Protein AF-B7PM70-F1 (afdb_monomer)

pLDDT: mean 84.79, std 16.94, range [30.67, 97.94]

Radius of gyration: 29.13 Å; Cα contacts (8 Å, |Δi|>4): 361; chains: 1; bounding box: 86×58×83 Å

Nearest PDB structures (foldseek):
  8h37-assembly1_P  TM=7.485E-01  e=1.540E-14  Homo sapiens
  8h37-assembly1_A  TM=7.566E-01  e=3.511E-14  Homo sapiens
  8h3f-assembly1_M  TM=7.720E-01  e=1.168E-12  Homo sapiens
  8k8t-assembly1_L  TM=8.971E-01  e=5.556E-08  Homo sapiens
  4eoz-assembly2_A  TM=9.087E-01  e=5.946E-07  Homo sapiens

Organism: Ixodes scapularis (NCBI:txid6945)

InterPro domains:
  IPR000210 BTB/POZ domain [PF00651] (44-149)
  IPR000210 BTB/POZ domain [PS50097] (51-118)
  IPR000210 BTB/POZ domain [SM00225] (51-151)
  IPR011333 SKP1/BTB/POZ domain superfamily [G3DSA:3.30.710.10] (33-180)
  IPR011333 SKP1/BTB/POZ domain superfamily [SSF54695] (32-148)
  IPR011705 BTB/Kelch-associated [PF07707] (157-253)
  IPR011705 BTB/Kelch-associated [SM00875] (156-254)
  IPR034091 BTBD9, BACK-like domain [cd14822] (151-249)
  IPR052407 BTB/POZ domain-containing protein 9 [PTHR46306] (28-285)

Foldseek 3Di:
DDDDDDDDDDDDDDDPDDDPPDPPDPPPPDDDCVQVVLVVLLVCFQPQVQFQAWEQEPNDTGGDHLVLLVVQFVQSVCQCPVPDPSVPDRYHYDPPQHPLLVSQVSSCSRRVDHDPPPDDPVSLLSVLVVCLVRVVVVSVVVSLVVCLVVDDLACLQVQLQSCVVSVVPVSVVSSLVVCLVCVLSNLPYPSLLPHDLVVLQVSLLALSNADQLLSNVVSLLVSCVSCVVDQSLSSVVSRQLLSDDLCCLVPPVVVSVSDDPVVSVVSVCCVPPPDPVPRPHRDDDPDDPPDPPDPAFDWDWDWDDNHVPDTDTPGGRNVPRHD

Structure (mmCIF, N/CA/C/O backbone):
data_AF-B7PM70-F1
#
_entry.id   AF-B7PM70-F1
#
loop_
_atom_site.group_PDB
_atom_site.id
_atom_site.type_symbol
_atom_site.label_atom_id
_atom_site.label_alt_id
_atom_site.label_comp_id
_atom_site.label_asym_id
_atom_site.label_entity_id
_atom_site.label_seq_id
_atom_site.pdbx_PDB_ins_code
_atom_site.Cartn_x
_atom_site.Cartn_y
_atom_site.Cartn_z
_atom_site.occupancy
_atom_site.B_iso_or_equiv
_atom_site.auth_seq_id
_atom_site.auth_comp_id
_atom_site.auth_asym_id
_atom_site.auth_atom_id
_atom_site.pdbx_PDB_model_num
ATOM 1 N N . MET A 1 1 ? 55.812 44.537 37.638 1.00 36.06 1 MET A N 1
ATOM 2 C CA . MET A 1 1 ? 54.701 45.446 37.290 1.00 36.06 1 MET A CA 1
ATOM 3 C C . MET A 1 1 ? 54.185 44.916 35.965 1.00 36.06 1 MET A C 1
ATOM 5 O O . MET A 1 1 ? 54.897 45.061 34.987 1.00 36.06 1 MET A O 1
ATOM 9 N N . GLY A 1 2 ? 53.285 43.928 35.990 1.00 36.09 2 GLY A N 1
ATOM 10 C CA . GLY A 1 2 ? 51.826 44.136 36.073 1.00 36.09 2 GLY A CA 1
ATOM 11 C C . GLY A 1 2 ? 51.385 44.527 34.663 1.00 36.09 2 GLY A C 1
ATOM 12 O O . GLY A 1 2 ? 51.824 45.566 34.191 1.00 36.09 2 GLY A O 1
ATOM 13 N N . ASP A 1 3 ? 50.776 43.665 33.852 1.00 30.67 3 ASP A N 1
ATOM 14 C CA . ASP A 1 3 ? 49.348 43.282 33.818 1.00 30.67 3 ASP A CA 1
ATOM 15 C C . ASP A 1 3 ? 49.058 43.099 32.296 1.00 30.67 3 ASP A C 1
ATOM 17 O O . ASP A 1 3 ? 49.726 43.745 31.494 1.00 30.67 3 ASP A O 1
ATOM 21 N N . SER A 1 4 ? 48.195 42.260 31.725 1.00 36.34 4 SER A N 1
ATOM 22 C CA . SER A 1 4 ? 47.087 41.428 32.177 1.00 36.34 4 SER A CA 1
ATOM 23 C C . SER A 1 4 ? 46.836 40.339 31.116 1.00 36.34 4 SER A C 1
ATOM 25 O O . SER A 1 4 ? 47.071 40.547 29.925 1.00 36.34 4 SER A O 1
ATOM 27 N N . GLN A 1 5 ? 46.336 39.187 31.561 1.00 36.81 5 GLN A N 1
ATOM 28 C CA . GLN A 1 5 ? 45.773 38.120 30.730 1.00 36.81 5 GLN A CA 1
ATOM 29 C C . GLN A 1 5 ? 44.338 38.448 30.277 1.00 36.81 5 GLN A C 1
ATOM 31 O O . GLN A 1 5 ? 43.633 39.230 30.912 1.00 36.81 5 GLN A O 1
ATOM 36 N N . CYS A 1 6 ? 43.955 37.829 29.158 1.00 35.62 6 CYS A N 1
ATOM 37 C CA . CYS A 1 6 ? 42.690 37.912 28.422 1.00 35.62 6 CYS A CA 1
ATOM 38 C C . CYS A 1 6 ? 41.409 37.743 29.263 1.00 35.62 6 CYS A C 1
ATOM 40 O O . CYS A 1 6 ? 41.421 37.032 30.269 1.00 35.62 6 CYS A O 1
ATOM 42 N N . PRO A 1 7 ? 40.260 38.178 28.712 1.00 37.03 7 PRO A N 1
ATOM 43 C CA . PRO A 1 7 ? 39.026 37.411 28.815 1.00 37.03 7 PRO A CA 1
ATOM 44 C C . PRO A 1 7 ? 38.509 37.012 27.421 1.00 37.03 7 PRO A C 1
ATOM 46 O O . PRO A 1 7 ? 38.193 37.866 26.594 1.00 37.03 7 PRO A O 1
ATOM 49 N N . GLU A 1 8 ? 38.410 35.705 27.171 1.00 34.56 8 GLU A N 1
ATOM 50 C CA . GLU A 1 8 ? 37.575 35.159 26.098 1.00 34.56 8 GLU A CA 1
ATOM 51 C C . GLU A 1 8 ? 36.107 35.245 26.532 1.00 34.56 8 GLU A C 1
ATOM 53 O O . GLU A 1 8 ? 35.689 34.660 27.531 1.00 34.56 8 GLU A O 1
ATOM 58 N N . SER A 1 9 ? 35.330 36.019 25.780 1.00 38.41 9 SER A N 1
ATOM 59 C CA . SER A 1 9 ? 33.875 36.075 25.849 1.00 38.41 9 SER A CA 1
ATOM 60 C C . SER A 1 9 ? 33.285 34.840 25.167 1.00 38.41 9 SER A C 1
ATOM 62 O O . SER A 1 9 ? 33.396 34.696 23.949 1.00 38.41 9 SER A O 1
ATOM 64 N N . GLY A 1 10 ? 32.668 33.959 25.951 1.00 34.28 10 GLY A N 1
ATOM 65 C CA . GLY A 1 10 ? 31.818 32.887 25.443 1.00 34.28 10 GLY A CA 1
ATOM 66 C C . GLY A 1 10 ? 30.413 33.388 25.113 1.00 34.28 10 GLY A C 1
ATOM 67 O O . GLY A 1 10 ? 29.893 34.245 25.821 1.00 34.28 10 GLY A O 1
ATOM 68 N N . ASP A 1 11 ? 29.844 32.846 24.035 1.00 34.22 11 ASP A N 1
ATOM 69 C CA . ASP A 1 11 ? 28.408 32.634 23.779 1.00 34.22 11 ASP A CA 1
ATOM 70 C C . ASP A 1 11 ? 28.238 32.040 22.356 1.00 34.22 11 ASP A C 1
ATOM 72 O O . ASP A 1 11 ? 29.139 32.174 21.527 1.00 34.22 11 ASP A O 1
ATOM 76 N N . PRO A 1 12 ? 27.084 31.472 21.962 1.00 43.56 12 PRO A N 1
ATOM 77 C CA . PRO A 1 12 ? 26.313 30.415 22.617 1.00 43.56 12 PRO A CA 1
ATOM 78 C C . PRO A 1 12 ? 25.893 29.336 21.585 1.00 43.56 12 PRO A C 1
ATOM 80 O O . PRO A 1 12 ? 25.436 29.645 20.488 1.00 43.56 12 PRO A O 1
ATOM 83 N N . THR A 1 13 ? 25.954 28.045 21.910 1.00 36.72 13 THR A N 1
ATOM 84 C CA . THR A 1 13 ? 25.257 27.009 21.112 1.00 36.72 13 THR A CA 1
ATOM 85 C C . THR A 1 13 ? 24.507 26.061 22.036 1.00 36.72 13 THR A C 1
ATOM 87 O O . THR A 1 13 ? 24.934 24.954 22.342 1.00 36.72 13 THR A O 1
ATOM 90 N N . GLY A 1 14 ? 23.353 26.534 22.512 1.00 33.75 14 GLY A N 1
ATOM 91 C CA . GLY A 1 14 ? 22.348 25.693 23.151 1.00 33.75 14 GLY A CA 1
ATOM 92 C C . GLY A 1 14 ? 21.606 24.882 22.094 1.00 33.75 14 GLY A C 1
ATOM 93 O O . GLY A 1 14 ? 20.642 25.360 21.503 1.00 33.75 14 GLY A O 1
ATOM 94 N N . ALA A 1 15 ? 22.063 23.658 21.844 1.00 37.09 15 ALA A N 1
ATOM 95 C CA . ALA A 1 15 ? 21.291 22.667 21.112 1.00 37.09 15 ALA A CA 1
ATOM 96 C C . ALA A 1 15 ? 20.156 22.151 22.017 1.00 37.09 15 ALA A C 1
ATOM 98 O O . ALA A 1 15 ? 20.413 21.555 23.063 1.00 37.09 15 ALA A O 1
ATOM 99 N N . LEU A 1 16 ? 18.899 22.378 21.619 1.00 36.31 16 LEU A N 1
ATOM 100 C CA . LEU A 1 16 ? 17.740 21.687 22.188 1.00 36.31 16 LEU A CA 1
ATOM 101 C C . LEU A 1 16 ? 17.782 20.214 21.758 1.00 36.31 16 LEU A C 1
ATOM 103 O O . LEU A 1 16 ? 17.214 19.825 20.741 1.00 36.31 16 LEU A O 1
ATOM 107 N N . THR A 1 17 ? 18.445 19.378 22.545 1.00 36.84 17 THR A N 1
ATOM 108 C CA . THR A 1 17 ? 18.166 17.941 22.585 1.00 36.84 17 THR A CA 1
ATOM 109 C C . THR A 1 17 ? 16.987 17.722 23.523 1.00 36.84 17 THR A C 1
ATOM 111 O O . 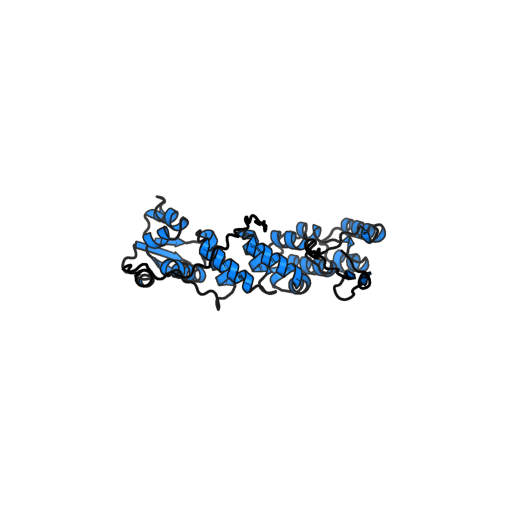THR A 1 17 ? 17.133 17.829 24.739 1.00 36.84 17 THR A O 1
ATOM 114 N N . THR A 1 18 ? 15.808 17.436 22.972 1.00 36.06 18 THR A N 1
ATOM 115 C CA . THR A 1 18 ? 14.702 16.868 23.750 1.00 36.06 18 THR A CA 1
ATOM 116 C C . THR A 1 18 ? 15.142 15.498 24.274 1.00 36.06 18 THR A C 1
ATOM 118 O O . THR A 1 18 ? 15.480 14.638 23.454 1.00 36.06 18 THR A O 1
ATOM 121 N N . PRO A 1 19 ? 15.188 15.275 25.598 1.00 37.44 19 PRO A N 1
ATOM 122 C CA . PRO A 1 19 ? 15.540 13.972 26.140 1.00 37.44 19 PRO A CA 1
ATOM 123 C C . PRO A 1 19 ? 14.428 12.952 25.834 1.00 37.44 19 PRO A C 1
ATOM 125 O O . PRO A 1 19 ? 13.284 13.345 25.578 1.00 37.44 19 PRO A O 1
ATOM 128 N N . PRO A 1 20 ? 14.734 11.643 25.858 1.00 40.03 20 PRO A N 1
ATOM 129 C CA . PRO A 1 20 ? 13.711 10.609 25.807 1.00 40.03 20 PRO A CA 1
ATOM 130 C C . PRO A 1 20 ? 12.751 10.801 26.985 1.00 40.03 20 PRO A C 1
ATOM 132 O O . PRO A 1 20 ? 13.178 11.194 28.070 1.00 40.03 20 PRO A O 1
ATOM 135 N N . LEU A 1 21 ? 11.466 10.511 26.777 1.00 44.62 21 LEU A N 1
ATOM 136 C CA . LEU A 1 21 ? 10.468 10.384 27.841 1.00 44.62 21 LEU A CA 1
ATOM 137 C C . LEU A 1 21 ? 10.840 9.195 28.746 1.00 44.62 21 LEU A C 1
ATOM 139 O O . LEU A 1 21 ? 10.243 8.124 28.674 1.00 44.62 21 LEU A O 1
ATOM 143 N N . GLU A 1 22 ? 11.862 9.364 29.581 1.00 41.84 22 GLU A N 1
ATOM 14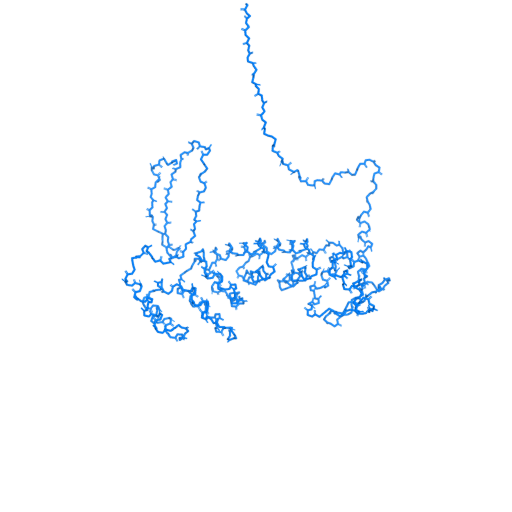4 C CA . GLU A 1 22 ? 12.063 8.534 30.756 1.00 41.84 22 GLU A CA 1
ATOM 145 C C . GLU A 1 22 ? 10.903 8.829 31.702 1.00 41.84 22 GLU A C 1
ATOM 147 O O . GLU A 1 22 ? 10.643 9.981 32.055 1.00 41.84 22 GLU A O 1
ATOM 152 N N . ALA A 1 23 ? 10.159 7.784 32.059 1.00 49.81 23 ALA A N 1
ATOM 153 C CA . ALA A 1 23 ? 9.070 7.863 33.014 1.00 49.81 23 ALA A CA 1
ATOM 154 C C . ALA A 1 23 ? 9.627 8.369 34.353 1.00 49.81 23 ALA A C 1
ATOM 156 O O . ALA A 1 23 ? 10.167 7.598 35.146 1.00 49.81 23 ALA A O 1
ATOM 157 N N . SER A 1 24 ? 9.521 9.679 34.586 1.00 55.25 24 SER A N 1
ATOM 158 C CA . SER A 1 24 ? 9.859 10.300 35.858 1.00 55.25 24 SER A CA 1
ATOM 159 C C . SER A 1 24 ? 9.047 9.606 36.943 1.00 55.25 24 SER A C 1
ATOM 161 O O . SER A 1 24 ? 7.815 9.566 36.855 1.00 55.25 24 SER A O 1
ATOM 163 N N . SER A 1 25 ? 9.721 9.054 37.952 1.00 60.00 25 SER A N 1
ATOM 164 C CA . SER A 1 25 ? 9.056 8.560 39.156 1.00 60.00 25 SER A CA 1
ATOM 165 C C . SER A 1 25 ? 8.082 9.631 39.657 1.00 60.00 25 SER A C 1
ATOM 167 O O . SER A 1 25 ? 8.478 10.803 39.701 1.00 60.00 25 SER A O 1
ATOM 169 N N . PRO A 1 26 ? 6.827 9.273 39.986 1.00 62.84 26 PRO A N 1
ATOM 170 C CA . PRO A 1 26 ? 5.841 10.257 40.401 1.00 62.84 26 PRO A CA 1
ATOM 171 C C . PRO A 1 26 ? 6.391 11.092 41.570 1.00 62.84 26 PRO A C 1
ATOM 173 O O . PRO A 1 26 ? 7.048 10.518 42.445 1.00 62.84 26 PRO A O 1
ATOM 176 N N . PRO A 1 27 ? 6.161 12.419 41.603 1.00 73.62 27 PRO A N 1
ATOM 177 C CA . PRO A 1 27 ? 6.502 13.249 42.753 1.00 73.62 27 PRO A CA 1
ATOM 178 C C . PRO A 1 27 ? 5.984 12.610 44.047 1.00 73.62 27 PRO A C 1
ATOM 180 O O . PRO A 1 27 ? 4.910 12.003 44.062 1.00 73.62 27 PRO A O 1
ATOM 183 N N . GLU A 1 28 ? 6.766 12.718 45.125 1.00 64.88 28 GLU A N 1
ATOM 184 C CA . GLU A 1 28 ? 6.463 12.078 46.408 1.00 64.88 28 GLU A CA 1
ATOM 185 C C . GLU A 1 28 ? 5.005 12.337 46.831 1.00 64.88 28 GLU A C 1
ATOM 187 O O . GLU A 1 28 ? 4.561 13.480 46.940 1.00 64.88 28 GLU A O 1
ATOM 192 N N . GLY A 1 29 ? 4.243 11.254 47.030 1.00 78.69 29 GLY A N 1
ATOM 193 C CA . GLY A 1 29 ? 2.822 11.297 47.396 1.00 78.69 29 GLY A CA 1
ATOM 194 C C . GLY A 1 29 ? 1.815 11.130 46.247 1.00 78.69 29 GLY A C 1
ATOM 195 O O . GLY A 1 29 ? 0.616 11.093 46.519 1.00 78.69 29 GLY A O 1
ATOM 196 N N . GLN A 1 30 ? 2.241 10.988 44.986 1.00 79.62 30 GLN A N 1
ATOM 197 C CA . GLN A 1 30 ? 1.319 10.727 43.871 1.00 79.62 30 GLN A CA 1
ATOM 198 C C . GLN A 1 30 ? 1.038 9.222 43.695 1.00 79.62 30 GLN A C 1
ATOM 200 O O . GLN A 1 30 ? 1.940 8.430 43.425 1.00 79.62 30 GLN A O 1
ATOM 205 N N . LEU A 1 31 ? -0.233 8.823 43.814 1.00 86.06 31 LEU A N 1
ATOM 206 C CA . LEU A 1 31 ? -0.695 7.464 43.510 1.00 86.06 31 LEU A CA 1
ATOM 207 C C . LEU A 1 31 ? -1.000 7.337 42.010 1.00 86.06 31 LEU A C 1
ATOM 209 O O . LEU A 1 31 ? -1.786 8.116 41.472 1.00 86.06 31 LEU A O 1
ATOM 213 N N . ASN A 1 32 ? -0.415 6.343 41.336 1.00 87.06 32 ASN A N 1
ATOM 214 C CA . ASN A 1 32 ? -0.658 6.060 39.920 1.00 87.06 32 ASN A CA 1
ATOM 215 C C . ASN A 1 32 ? -1.383 4.715 39.758 1.00 87.06 32 ASN A C 1
ATOM 217 O O . ASN A 1 32 ? -0.774 3.652 39.855 1.00 87.06 32 ASN A O 1
ATOM 221 N N . HIS A 1 33 ? -2.689 4.775 39.493 1.00 91.75 33 HIS A N 1
ATOM 222 C CA . HIS A 1 33 ? -3.542 3.605 39.254 1.00 91.75 33 HIS A CA 1
ATOM 223 C C . HIS A 1 33 ? -4.015 3.499 37.795 1.00 91.75 33 HIS A C 1
ATOM 225 O O . HIS A 1 33 ? -4.987 2.802 37.513 1.00 91.75 33 HIS A O 1
ATOM 231 N N . VAL A 1 34 ? -3.337 4.172 36.855 1.00 91.50 34 VAL A N 1
ATOM 232 C CA . VAL A 1 34 ? -3.731 4.182 35.434 1.00 91.50 34 VAL A CA 1
ATOM 233 C C . VAL A 1 34 ? -3.731 2.769 34.845 1.00 91.50 34 VAL A C 1
ATOM 235 O O . VAL A 1 34 ? -4.674 2.409 34.148 1.00 91.50 34 VAL A O 1
ATOM 238 N N . GLY A 1 35 ? -2.732 1.944 35.180 1.00 89.44 35 GLY A N 1
ATOM 239 C CA . GLY A 1 35 ? -2.675 0.548 34.729 1.00 89.44 35 GLY A CA 1
ATOM 240 C C . GLY A 1 35 ? -3.866 -0.282 35.217 1.00 89.44 35 GLY A C 1
ATOM 241 O O . GLY A 1 35 ? -4.501 -0.969 34.427 1.00 89.44 35 GLY A O 1
ATOM 242 N N . TRP A 1 36 ? -4.236 -0.138 36.493 1.00 91.75 36 TRP A N 1
ATOM 243 C CA . TRP A 1 36 ? -5.394 -0.829 37.069 1.00 91.75 36 TRP A CA 1
ATOM 244 C C . TRP A 1 36 ? -6.705 -0.390 36.407 1.00 91.75 36 TRP A C 1
ATOM 246 O O . TRP A 1 36 ? -7.529 -1.232 36.061 1.00 91.75 36 TRP A O 1
ATOM 256 N N . LEU A 1 37 ? -6.888 0.914 36.169 1.00 92.69 37 LEU A N 1
ATOM 257 C CA . LEU A 1 37 ? -8.056 1.430 35.449 1.00 92.69 37 LEU A CA 1
ATOM 258 C C . LEU A 1 37 ? -8.130 0.870 34.020 1.00 92.69 37 LEU A C 1
ATOM 260 O O . LEU A 1 37 ? -9.201 0.447 33.589 1.00 92.69 37 LEU A O 1
ATOM 264 N N . ALA A 1 38 ? -7.002 0.839 33.306 1.00 92.00 38 ALA A N 1
ATOM 265 C CA . ALA A 1 38 ? -6.925 0.285 31.958 1.00 92.00 38 ALA A CA 1
ATOM 266 C C . ALA A 1 38 ? -7.267 -1.214 31.933 1.00 92.00 38 ALA A C 1
ATOM 268 O O . ALA A 1 38 ? -7.999 -1.652 31.053 1.00 92.00 38 ALA A O 1
ATOM 269 N N . GLU A 1 39 ? -6.817 -1.992 32.922 1.00 92.94 39 GLU A N 1
ATOM 270 C CA . GLU A 1 39 ? -7.197 -3.405 33.065 1.00 92.94 39 GLU A CA 1
ATOM 271 C C . GLU A 1 39 ? -8.697 -3.579 33.335 1.00 92.94 39 GLU A C 1
ATOM 273 O O . GLU A 1 39 ? -9.329 -4.449 32.736 1.00 92.94 39 GLU A O 1
ATOM 278 N N . HIS A 1 40 ? -9.291 -2.733 34.185 1.00 92.88 40 HIS A N 1
ATOM 279 C CA . HIS A 1 40 ? -10.728 -2.791 34.476 1.00 92.88 40 HIS A CA 1
ATOM 280 C C . HIS A 1 40 ? -11.560 -2.469 33.240 1.00 92.88 40 HIS A C 1
ATOM 282 O O . HIS A 1 40 ? -12.471 -3.226 32.914 1.00 92.88 40 HIS A O 1
ATOM 288 N N . ILE A 1 41 ? -11.222 -1.397 32.520 1.00 93.62 41 ILE A N 1
ATOM 289 C CA . ILE A 1 41 ? -11.889 -1.050 31.260 1.00 93.62 41 ILE A CA 1
ATOM 290 C C . ILE A 1 41 ? -11.674 -2.166 30.234 1.00 93.62 41 ILE A C 1
ATOM 292 O O . ILE A 1 41 ? -12.635 -2.615 29.616 1.00 93.62 41 ILE A O 1
ATOM 296 N N . GLY A 1 42 ? -10.448 -2.678 30.111 1.00 94.31 42 GLY A N 1
ATOM 297 C CA . GLY A 1 42 ? -10.109 -3.789 29.227 1.00 94.31 42 GLY A CA 1
ATOM 298 C C . GLY A 1 42 ? -10.934 -5.050 29.498 1.00 94.31 42 GLY A C 1
ATOM 299 O O . GLY A 1 42 ? -11.340 -5.724 28.553 1.00 94.31 42 GLY A O 1
ATOM 300 N N . SER A 1 43 ? -11.246 -5.343 30.765 1.00 94.56 43 SER A N 1
ATOM 301 C CA . SER A 1 43 ? -12.064 -6.501 31.156 1.00 94.56 43 SER A CA 1
ATOM 302 C C . SER A 1 43 ? -13.520 -6.434 30.669 1.00 94.56 43 SER A C 1
ATOM 304 O O . SER A 1 43 ? -14.160 -7.476 30.541 1.00 94.56 43 SER A O 1
ATOM 306 N N . LEU A 1 44 ? -14.021 -5.236 30.333 1.00 95.06 44 LEU A N 1
ATOM 307 C CA . LEU A 1 44 ? -15.369 -5.022 29.791 1.00 95.06 44 LEU A CA 1
ATOM 308 C C . LEU A 1 44 ? -15.487 -5.391 28.304 1.00 95.06 44 LEU A C 1
ATOM 310 O O . LEU A 1 44 ? -16.590 -5.405 27.755 1.00 95.06 44 LEU A O 1
ATOM 314 N N . LEU A 1 45 ? -14.367 -5.664 27.625 1.00 94.69 45 LEU A N 1
ATOM 315 C CA . LEU A 1 45 ? -14.355 -6.038 26.214 1.00 94.69 45 LEU A CA 1
ATOM 316 C C . LEU A 1 45 ? -15.244 -7.265 25.972 1.00 94.69 45 LEU A C 1
ATOM 318 O O . LEU A 1 45 ? -15.017 -8.330 26.545 1.00 94.69 45 LEU A O 1
ATOM 322 N N . LEU A 1 46 ? -16.227 -7.112 25.079 1.00 91.25 46 LEU A N 1
ATOM 323 C CA . LEU A 1 46 ? -17.204 -8.143 24.708 1.00 91.25 46 LEU A CA 1
ATOM 324 C C . LEU A 1 46 ? -18.051 -8.682 25.878 1.00 91.25 46 LEU A C 1
ATOM 326 O O . LEU A 1 46 ? -18.742 -9.688 25.711 1.00 91.25 46 LEU A O 1
ATOM 330 N N . GLN A 1 47 ? -18.045 -8.014 27.035 1.00 92.44 47 GLN A N 1
ATOM 331 C CA . GLN A 1 47 ? -18.962 -8.333 28.122 1.00 92.44 47 GLN A CA 1
ATOM 332 C C . GLN A 1 47 ? -20.330 -7.699 27.835 1.00 92.44 47 GLN A C 1
ATOM 334 O O . GLN A 1 47 ? -20.398 -6.505 27.537 1.00 92.44 47 GLN A O 1
ATOM 339 N N . PRO A 1 48 ? -21.431 -8.468 27.909 1.00 90.56 48 PRO A N 1
ATOM 340 C CA . PRO A 1 48 ? -22.774 -7.919 27.730 1.00 90.56 48 PRO A CA 1
ATOM 341 C C . PRO A 1 48 ? -23.199 -7.045 28.920 1.00 90.56 48 PRO A C 1
ATOM 343 O O . PRO A 1 48 ? -24.062 -6.177 28.788 1.00 90.56 48 PRO A O 1
ATOM 346 N N . GLU A 1 49 ? -22.591 -7.260 30.084 1.00 88.75 49 GLU A N 1
ATOM 347 C CA . GLU A 1 49 ? -22.808 -6.464 31.287 1.00 88.75 49 GLU A CA 1
ATOM 348 C C . GLU A 1 49 ? -22.393 -5.009 31.042 1.00 88.75 49 GLU A C 1
ATOM 350 O O . GLU A 1 49 ? -21.273 -4.739 30.626 1.00 88.75 49 GLU A O 1
ATOM 355 N N . TYR A 1 50 ? -23.316 -4.076 31.292 1.00 89.81 50 TYR A N 1
ATOM 356 C CA . TYR A 1 50 ? -23.155 -2.630 31.062 1.00 89.81 50 TYR A CA 1
ATOM 357 C C . TYR A 1 50 ? -22.978 -2.193 29.598 1.00 89.81 50 TYR A C 1
ATOM 359 O O . TYR A 1 50 ? -22.848 -0.993 29.347 1.00 89.81 50 TYR A O 1
ATOM 367 N N . SER A 1 51 ? -23.041 -3.125 28.641 1.00 93.75 51 SER A N 1
ATOM 368 C CA . SER A 1 51 ? -23.069 -2.784 27.219 1.00 93.75 51 SER A CA 1
ATOM 369 C C . SER A 1 51 ? -24.363 -2.045 26.862 1.00 93.75 51 SER A C 1
ATOM 371 O O . SER A 1 51 ? -25.460 -2.439 27.258 1.00 93.75 51 SER A O 1
ATOM 373 N N . ASP A 1 52 ? -24.227 -0.950 26.123 1.00 94.25 52 ASP A N 1
ATOM 374 C CA . ASP A 1 52 ? -25.313 -0.057 25.698 1.00 94.25 52 ASP A CA 1
ATOM 375 C C . ASP A 1 52 ? -25.381 0.080 24.164 1.00 94.25 52 ASP A C 1
ATOM 377 O O . ASP A 1 52 ? -26.127 0.901 23.624 1.00 94.25 52 ASP A O 1
ATOM 381 N N . VAL A 1 53 ? -24.593 -0.725 23.443 1.00 95.31 53 VAL A N 1
ATOM 382 C CA . VAL A 1 53 ? -24.652 -0.880 21.987 1.00 95.31 53 VAL A CA 1
ATOM 383 C C . VAL A 1 53 ? -24.109 -2.246 21.563 1.00 95.31 53 VAL A C 1
ATOM 385 O O . VAL A 1 53 ? -23.171 -2.776 22.153 1.00 95.31 53 VAL A O 1
ATOM 388 N N . THR A 1 54 ? -24.669 -2.814 20.499 1.00 96.25 54 THR A N 1
ATOM 389 C CA . THR A 1 54 ? -24.150 -4.007 19.822 1.00 96.25 54 THR A CA 1
ATOM 390 C C . THR A 1 54 ? -23.690 -3.641 18.417 1.00 96.25 54 THR A C 1
ATOM 392 O O . THR A 1 54 ? -24.476 -3.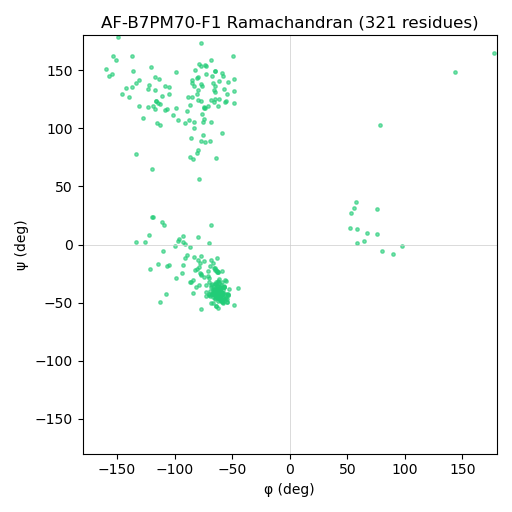174 17.596 1.00 96.25 54 THR A O 1
ATOM 395 N N . LEU A 1 55 ? -22.417 -3.882 18.115 1.00 96.25 55 LEU A N 1
ATOM 396 C CA . LEU A 1 55 ? -21.865 -3.710 16.776 1.00 96.25 55 LEU A CA 1
ATOM 397 C C . LEU A 1 55 ? -22.049 -5.001 15.979 1.00 96.25 55 LEU A C 1
ATOM 399 O O . LEU A 1 55 ? -21.642 -6.074 16.423 1.00 96.25 55 LEU A O 1
ATOM 403 N N . VAL A 1 56 ? -22.653 -4.908 14.798 1.00 96.00 56 VAL A N 1
ATOM 404 C CA . VAL A 1 56 ? -22.824 -6.046 13.891 1.00 96.00 56 VAL A CA 1
ATOM 405 C C . VAL A 1 56 ? -21.783 -5.959 12.782 1.00 96.00 56 VAL A C 1
ATOM 407 O O . VAL A 1 56 ? -21.856 -5.069 11.935 1.00 96.00 56 VAL A O 1
ATOM 410 N N . VAL A 1 57 ? -20.825 -6.889 12.784 1.00 95.62 57 VAL A N 1
ATOM 411 C CA . VAL A 1 57 ? -19.678 -6.909 11.859 1.00 95.62 57 VAL A CA 1
ATOM 412 C C . VAL A 1 57 ? -19.536 -8.293 11.243 1.00 95.62 57 VAL A C 1
ATOM 414 O O . VAL A 1 57 ? -19.384 -9.287 11.953 1.00 95.62 57 VAL A O 1
ATOM 417 N N . GLY A 1 58 ? -19.634 -8.391 9.914 1.00 89.06 58 GLY A N 1
ATOM 418 C CA . GLY A 1 58 ? -19.584 -9.684 9.216 1.00 89.06 58 GLY A CA 1
ATOM 419 C C . GLY A 1 58 ? -20.630 -10.696 9.715 1.00 89.06 58 GLY A C 1
ATOM 420 O O . GLY A 1 58 ? -20.361 -11.893 9.754 1.00 89.06 58 GLY A O 1
ATOM 421 N N . GLY A 1 59 ? -21.792 -10.216 10.174 1.00 88.38 59 GLY A N 1
ATOM 422 C CA . GLY A 1 59 ? -22.860 -11.034 10.762 1.00 88.38 59 GLY A CA 1
ATOM 423 C C . GLY A 1 59 ? -22.649 -11.440 12.228 1.00 88.38 59 GLY A C 1
ATOM 424 O O . GLY A 1 59 ? -23.558 -12.009 12.829 1.00 88.38 59 GLY A O 1
ATOM 425 N N . ALA A 1 60 ? -21.495 -11.135 12.828 1.00 94.12 60 ALA A N 1
ATOM 426 C CA . ALA A 1 60 ? -21.254 -11.341 14.252 1.00 94.12 60 ALA A CA 1
ATOM 427 C C . ALA A 1 60 ? -21.763 -10.150 15.071 1.00 94.12 60 ALA A C 1
ATOM 429 O O . ALA A 1 60 ? -21.617 -9.004 14.656 1.00 94.12 60 ALA A O 1
ATOM 430 N N . ARG A 1 61 ? -22.342 -10.433 16.241 1.00 95.50 61 ARG A N 1
ATOM 431 C CA . ARG A 1 61 ? -22.838 -9.433 17.196 1.00 95.50 61 ARG A CA 1
ATOM 432 C C . ARG A 1 61 ? -21.798 -9.237 18.294 1.00 95.50 61 ARG A C 1
ATOM 434 O O . ARG A 1 61 ? -21.499 -10.184 19.017 1.00 95.50 61 ARG A O 1
ATOM 441 N N . LEU A 1 62 ? -21.262 -8.028 18.407 1.00 96.69 62 LEU A N 1
ATOM 442 C CA . LEU A 1 62 ? -20.212 -7.664 19.353 1.00 96.69 62 LEU A CA 1
ATOM 443 C C . LEU A 1 62 ? -20.774 -6.634 20.349 1.00 96.69 62 LEU A C 1
ATOM 445 O O . LEU A 1 62 ? -20.967 -5.479 19.960 1.00 96.69 62 LEU A O 1
ATOM 449 N N . PRO A 1 63 ? -21.081 -7.017 21.603 1.00 96.88 63 PRO A N 1
ATOM 450 C CA . PRO A 1 63 ? -21.502 -6.051 22.614 1.00 96.88 63 PRO A CA 1
ATOM 451 C C . PRO A 1 63 ? -20.348 -5.092 22.928 1.00 96.88 63 PRO A C 1
ATOM 453 O O . PRO A 1 63 ? -19.190 -5.502 23.048 1.00 96.88 63 PRO A O 1
ATOM 456 N N . ALA A 1 64 ? -20.663 -3.805 23.028 1.00 96.81 64 ALA A N 1
ATOM 457 C CA . ALA A 1 64 ? -19.699 -2.738 23.239 1.00 96.81 64 ALA A CA 1
ATOM 458 C C . ALA A 1 64 ? -20.321 -1.586 24.042 1.00 96.81 64 ALA A C 1
ATOM 460 O O . ALA A 1 64 ? -21.486 -1.622 24.434 1.00 96.81 64 ALA A O 1
ATOM 461 N N . HIS A 1 65 ? -19.505 -0.571 24.317 1.00 96.06 65 HIS A N 1
ATOM 462 C CA . HIS A 1 65 ? -19.874 0.544 25.178 1.00 96.06 65 HIS A CA 1
ATOM 463 C C . HIS A 1 65 ? -19.719 1.860 24.412 1.00 96.06 65 HIS A C 1
ATOM 465 O O . HIS A 1 65 ? -18.609 2.216 23.996 1.00 96.06 65 HIS A O 1
ATOM 471 N N . ARG A 1 66 ? -20.815 2.604 24.236 1.00 94.81 66 ARG A N 1
ATOM 472 C CA . ARG A 1 66 ? -20.868 3.821 23.411 1.00 94.81 66 ARG A CA 1
ATOM 473 C C . ARG A 1 66 ? -19.867 4.865 23.875 1.00 94.81 66 ARG A C 1
ATOM 475 O O . ARG A 1 66 ? -19.181 5.465 23.049 1.00 94.81 66 ARG A O 1
ATOM 482 N N . LEU A 1 67 ? -19.758 5.043 25.193 1.00 95.00 67 LEU A N 1
ATOM 483 C CA . LEU A 1 67 ? -18.839 6.000 25.803 1.00 95.00 67 LEU A CA 1
ATOM 484 C C . LEU A 1 67 ? -17.381 5.689 25.447 1.00 95.00 67 LEU A C 1
ATOM 486 O O . LEU A 1 67 ? -16.650 6.594 25.054 1.00 95.00 67 LEU A O 1
ATOM 490 N N . ILE A 1 68 ? -16.975 4.420 25.546 1.00 95.94 68 ILE A N 1
ATOM 491 C CA . ILE A 1 68 ? -15.601 3.993 25.254 1.00 95.94 68 ILE A CA 1
ATOM 492 C C . ILE A 1 68 ? -15.302 4.238 23.771 1.00 95.94 68 ILE A C 1
ATOM 494 O O . ILE A 1 68 ? -14.370 4.975 23.450 1.00 95.94 68 ILE A O 1
ATOM 498 N N . LEU A 1 69 ? -16.152 3.731 22.871 1.00 95.94 69 LEU A N 1
ATOM 499 C CA . LEU A 1 69 ? -16.003 3.909 21.421 1.00 95.94 69 LEU A CA 1
ATOM 500 C C . LEU A 1 69 ? -15.897 5.391 21.025 1.00 95.94 69 LEU A C 1
ATOM 502 O O . LEU A 1 69 ? -14.981 5.783 20.302 1.00 95.94 69 LEU A O 1
ATOM 506 N N . ALA A 1 70 ? -16.810 6.228 21.524 1.00 94.62 70 ALA A N 1
ATOM 507 C CA . ALA A 1 70 ? -16.852 7.652 21.206 1.00 94.62 70 ALA A CA 1
ATOM 508 C C . ALA A 1 70 ? -15.702 8.455 21.825 1.00 94.62 70 ALA A C 1
ATOM 510 O O . ALA A 1 70 ? -15.310 9.482 21.269 1.00 94.62 70 ALA A O 1
ATOM 511 N N . SER A 1 71 ? -15.164 8.015 22.966 1.00 94.25 71 SER A N 1
ATOM 512 C CA . SER A 1 71 ? -14.002 8.657 23.585 1.00 94.25 71 SER A CA 1
ATOM 513 C C . SER A 1 71 ? -12.719 8.426 22.784 1.00 94.25 71 SER A C 1
ATOM 515 O O . SER A 1 71 ? -11.871 9.314 22.721 1.00 94.25 71 SER A O 1
ATOM 517 N N . CYS A 1 72 ? -12.603 7.268 22.127 1.00 93.50 72 CYS A N 1
ATOM 518 C CA . CYS A 1 72 ? -11.409 6.873 21.386 1.00 93.50 72 CYS A CA 1
ATOM 519 C C . CYS A 1 72 ? -11.446 7.262 19.899 1.00 93.50 72 CYS A C 1
ATOM 521 O O . CYS A 1 72 ? -10.399 7.275 19.258 1.00 93.50 72 CYS A O 1
ATOM 523 N N . SER A 1 73 ? -12.619 7.570 19.336 1.00 95.25 73 SER A N 1
ATOM 524 C CA . SER A 1 73 ? -12.770 7.867 17.908 1.00 95.25 73 SER A CA 1
ATOM 525 C C . SER A 1 73 ? -13.838 8.922 17.641 1.00 95.25 73 SER A C 1
ATOM 527 O O . SER A 1 73 ? -14.999 8.808 18.045 1.00 95.25 73 SER A O 1
ATOM 529 N N . SER A 1 74 ? -13.455 9.937 16.866 1.00 92.19 74 SER A N 1
ATOM 530 C CA . SER A 1 74 ? -14.368 10.975 16.386 1.00 92.19 74 SER A CA 1
ATOM 531 C C . SER A 1 74 ? -15.452 10.417 15.459 1.00 92.19 74 SER A C 1
ATOM 533 O O . SER A 1 74 ? -16.580 10.915 15.501 1.00 92.19 74 SER A O 1
ATOM 535 N N . TYR A 1 75 ? -15.144 9.367 14.689 1.00 93.94 75 TYR A N 1
ATOM 536 C CA . TYR A 1 75 ? -16.106 8.640 13.865 1.00 93.94 75 TYR A CA 1
ATOM 537 C C . TYR A 1 75 ? -17.192 8.003 14.735 1.00 93.94 75 TYR A C 1
ATOM 539 O O . TYR A 1 75 ? -18.372 8.299 14.554 1.00 93.94 75 TYR A O 1
ATOM 547 N N . PHE A 1 76 ? -16.811 7.201 15.736 1.00 94.75 76 PHE A N 1
ATOM 548 C CA . PHE A 1 76 ? -17.789 6.566 16.624 1.00 94.75 76 PHE A CA 1
ATOM 549 C C . PHE A 1 76 ? -18.563 7.592 17.448 1.00 94.75 76 PHE A C 1
ATOM 551 O O . PHE A 1 76 ? -19.761 7.426 17.672 1.00 94.75 76 PHE A O 1
ATOM 558 N N . ARG A 1 77 ? -17.928 8.704 17.832 1.00 93.88 77 ARG A N 1
ATOM 559 C CA . ARG A 1 77 ? -18.627 9.823 18.468 1.00 93.88 77 ARG A CA 1
ATOM 560 C C . ARG A 1 77 ? -19.716 10.399 17.564 1.00 93.88 77 ARG A C 1
ATOM 562 O O . ARG A 1 77 ? -20.828 10.620 18.034 1.00 93.88 77 ARG A O 1
ATOM 569 N N . ALA A 1 78 ? -19.420 10.631 16.287 1.00 92.44 78 ALA A N 1
ATOM 570 C CA . ALA A 1 78 ? -20.404 11.123 15.326 1.00 92.44 78 ALA A CA 1
ATOM 571 C C . ALA A 1 78 ? -21.513 10.090 15.063 1.00 92.44 78 ALA A C 1
ATOM 573 O O . ALA A 1 78 ? -22.686 10.450 15.035 1.00 92.44 78 ALA A O 1
ATOM 574 N N . LEU A 1 79 ? -21.162 8.811 14.940 1.00 91.75 79 LEU A N 1
ATOM 575 C CA . LEU A 1 79 ? -22.116 7.726 14.711 1.00 91.75 79 LEU A CA 1
ATOM 576 C C . LEU A 1 79 ? -23.101 7.567 15.881 1.00 91.75 79 LEU A C 1
ATOM 578 O O . LEU A 1 79 ? -24.307 7.455 15.677 1.00 91.75 79 LEU A O 1
ATOM 582 N N . LEU A 1 80 ? -22.591 7.595 17.114 1.00 92.00 80 LEU A N 1
ATOM 583 C CA . LEU A 1 80 ? -23.358 7.252 18.312 1.00 92.00 80 LEU A CA 1
ATOM 584 C C . LEU A 1 80 ? -23.994 8.465 19.002 1.00 92.00 80 LEU A C 1
ATOM 586 O O . LEU A 1 80 ? -25.000 8.308 19.691 1.00 92.00 80 LEU A O 1
ATOM 590 N N . TYR A 1 81 ? -23.445 9.667 18.824 1.00 90.88 81 TYR A N 1
ATOM 591 C CA . TYR A 1 81 ? -23.932 10.893 19.472 1.00 90.88 81 TYR A CA 1
ATOM 592 C C . TYR A 1 81 ? -24.239 12.031 18.488 1.00 90.88 81 TYR A C 1
ATOM 594 O O . TYR A 1 81 ? -24.646 13.110 18.911 1.00 90.88 81 TYR A O 1
ATOM 602 N N . GLY A 1 82 ? -24.086 11.823 17.176 1.00 85.75 82 GLY A N 1
ATOM 603 C CA . GLY A 1 82 ? -24.317 12.853 16.154 1.00 85.75 82 GLY A CA 1
ATOM 604 C C . GLY A 1 82 ? -25.782 13.096 15.778 1.00 85.75 82 GLY A C 1
ATOM 605 O O . GLY A 1 82 ? -26.039 13.842 14.839 1.00 85.75 82 GLY A O 1
ATOM 606 N N . GLY A 1 83 ? -26.744 12.471 16.467 1.00 78.38 83 GLY A N 1
ATOM 607 C CA . GLY A 1 83 ? -28.181 12.688 16.244 1.00 78.38 83 GLY A CA 1
ATOM 608 C C . GLY A 1 83 ? -28.765 12.022 14.990 1.00 78.38 83 GLY A C 1
ATOM 609 O O . GLY A 1 83 ? -29.911 12.293 14.639 1.00 78.38 83 GLY A O 1
ATOM 610 N N . MET A 1 84 ? -28.004 11.155 14.311 1.00 78.62 84 MET A N 1
ATOM 611 C CA . MET A 1 84 ? -28.495 10.320 13.202 1.00 78.62 84 MET A CA 1
ATOM 612 C C . MET A 1 84 ? -29.307 9.123 13.722 1.00 78.62 84 MET A C 1
ATOM 614 O O . MET A 1 84 ? -29.380 8.907 14.931 1.00 78.62 84 MET A O 1
ATOM 618 N N . ARG A 1 85 ? -29.933 8.331 12.841 1.00 75.44 85 ARG A N 1
ATOM 619 C CA . ARG A 1 85 ? -30.791 7.199 13.253 1.00 75.44 85 ARG A CA 1
ATOM 620 C C . ARG A 1 85 ? -30.038 6.216 14.149 1.00 75.44 85 ARG A C 1
ATOM 622 O O . ARG A 1 85 ? -30.534 5.845 15.203 1.00 75.44 85 ARG A O 1
ATOM 629 N N . GLU A 1 86 ? -28.799 5.921 13.785 1.00 77.38 86 GLU A N 1
ATOM 630 C CA . GLU A 1 86 ? -27.851 5.051 14.482 1.00 77.38 86 GLU A CA 1
ATOM 631 C C . GLU A 1 86 ? -27.553 5.521 15.917 1.00 77.38 86 GLU A C 1
ATOM 633 O O . GLU A 1 86 ? -27.192 4.725 16.784 1.00 77.38 86 GLU A O 1
ATOM 638 N N . SER A 1 87 ? -27.761 6.809 16.216 1.00 76.56 87 SER A N 1
ATOM 639 C CA . SER A 1 87 ? -27.605 7.331 17.576 1.00 76.56 87 SER A CA 1
ATOM 640 C C . SER A 1 87 ? -28.685 6.831 18.546 1.00 76.56 87 SER A C 1
ATOM 642 O O . SER A 1 87 ? -28.478 6.900 19.753 1.00 76.56 87 SER A O 1
ATOM 644 N N . GLN A 1 88 ? -29.809 6.322 18.034 1.00 78.81 88 GLN A N 1
ATOM 645 C CA . GLN A 1 88 ? -30.935 5.801 18.819 1.00 78.81 88 GLN A CA 1
ATOM 646 C C . GLN A 1 88 ? -31.078 4.275 18.727 1.00 78.81 88 GLN A C 1
ATOM 648 O O . GLN A 1 88 ? -31.920 3.703 19.413 1.00 78.81 88 GLN A O 1
ATOM 653 N N . GLU A 1 89 ? -30.281 3.618 17.882 1.00 85.44 89 GLU A N 1
ATOM 654 C CA . GLU A 1 89 ? -30.325 2.167 17.702 1.00 85.44 89 GLU A CA 1
ATOM 655 C C . GLU A 1 89 ? -29.455 1.464 18.757 1.00 85.44 89 GLU A C 1
ATOM 657 O O . GLU A 1 89 ? -28.334 1.895 19.062 1.00 85.44 89 GLU A O 1
ATOM 662 N N . GLU A 1 90 ? -29.967 0.349 19.282 1.00 86.81 90 GLU A N 1
ATOM 663 C CA . GLU A 1 90 ? -29.211 -0.569 20.145 1.00 86.81 90 GLU A CA 1
ATOM 664 C C . GLU A 1 90 ? -28.257 -1.457 19.328 1.00 86.81 90 GLU A C 1
ATOM 666 O O . GLU A 1 90 ? -27.228 -1.898 19.841 1.00 86.81 90 GLU A O 1
ATOM 671 N N . GLU A 1 91 ? -28.559 -1.688 18.045 1.00 93.56 91 GLU A N 1
ATOM 672 C CA . GLU A 1 91 ? -27.733 -2.455 17.109 1.00 93.56 91 GLU A CA 1
ATOM 673 C C . GLU A 1 91 ? -27.238 -1.574 15.955 1.00 93.56 91 GLU A C 1
ATOM 675 O O . GLU A 1 91 ? -28.023 -0.994 15.206 1.00 93.56 91 GLU A O 1
ATOM 680 N N . VAL A 1 92 ? -25.919 -1.511 15.769 1.00 93.94 92 VAL A N 1
ATOM 681 C CA . VAL A 1 92 ? -25.272 -0.712 14.722 1.00 93.94 92 VAL A CA 1
ATOM 682 C C . VAL A 1 92 ? -24.525 -1.635 13.768 1.00 93.94 92 VAL A C 1
ATOM 684 O O . VAL A 1 92 ? -23.576 -2.317 14.152 1.00 93.94 92 VAL A O 1
ATOM 687 N N . VAL A 1 93 ? -24.944 -1.654 12.503 1.00 93.69 93 VAL A N 1
ATOM 688 C CA . VAL A 1 93 ? -24.341 -2.506 11.469 1.00 93.69 93 VAL A CA 1
ATOM 689 C C . VAL A 1 93 ? -23.186 -1.775 10.790 1.00 93.69 93 VAL A C 1
ATOM 691 O O . VAL A 1 93 ? -23.410 -0.798 10.075 1.00 93.69 93 VAL A O 1
ATOM 694 N N . LEU A 1 94 ? -21.963 -2.283 10.956 1.00 93.06 94 LEU A N 1
ATOM 695 C CA . LEU A 1 94 ? -20.783 -1.779 10.252 1.00 93.06 94 LEU A CA 1
ATOM 696 C C . LEU A 1 94 ? -20.612 -2.564 8.950 1.00 93.06 94 LEU A C 1
ATOM 698 O O . LEU A 1 94 ? -20.233 -3.739 8.942 1.00 93.06 94 LEU A O 1
ATOM 702 N N . ARG A 1 95 ? -20.972 -1.918 7.840 1.00 89.88 95 ARG A N 1
ATOM 703 C CA . ARG A 1 95 ? -20.893 -2.507 6.497 1.00 89.88 95 ARG A CA 1
ATOM 704 C C . ARG A 1 95 ? -19.452 -2.512 6.003 1.00 89.88 95 ARG A C 1
ATOM 706 O O . ARG A 1 95 ? -18.644 -1.704 6.451 1.00 89.88 95 ARG A O 1
ATOM 713 N N . ASP A 1 96 ? -19.152 -3.456 5.114 1.00 87.94 96 ASP A N 1
ATOM 714 C CA . ASP A 1 96 ? -17.858 -3.570 4.424 1.00 87.94 96 ASP A CA 1
ATOM 715 C C . ASP A 1 96 ? -16.643 -3.589 5.370 1.00 87.94 96 ASP A C 1
ATOM 717 O O . ASP A 1 96 ? -15.537 -3.207 5.010 1.00 87.94 96 ASP A O 1
ATOM 721 N N . THR A 1 97 ? -16.858 -4.048 6.606 1.00 92.81 97 THR A N 1
ATOM 722 C CA . THR A 1 97 ? -15.842 -4.089 7.655 1.00 92.81 97 THR A CA 1
ATOM 723 C C . THR A 1 97 ? -15.390 -5.536 7.870 1.00 92.81 97 THR A C 1
ATOM 725 O O . THR A 1 97 ? -16.210 -6.370 8.280 1.00 92.81 97 THR A O 1
ATOM 728 N N . PRO A 1 98 ? -14.109 -5.865 7.621 1.00 94.19 98 PRO A N 1
ATOM 729 C CA . PRO A 1 98 ? -13.575 -7.192 7.885 1.00 94.19 98 PRO A CA 1
ATOM 730 C C . PRO A 1 98 ? -13.590 -7.487 9.385 1.00 94.19 98 PRO A C 1
ATOM 732 O O . PRO A 1 98 ? -13.061 -6.736 10.207 1.00 94.19 98 PRO A O 1
ATOM 735 N N . ARG A 1 99 ? -14.223 -8.605 9.747 1.00 95.19 99 ARG A N 1
ATOM 736 C CA . ARG A 1 99 ? -14.484 -8.966 11.144 1.00 95.19 99 ARG A CA 1
ATOM 737 C C . ARG A 1 99 ? -13.204 -9.143 11.962 1.00 95.19 99 ARG A C 1
ATOM 739 O O . ARG A 1 99 ? -13.132 -8.618 13.065 1.00 95.19 99 ARG A O 1
ATOM 746 N N . GLU A 1 100 ? -12.222 -9.876 11.439 1.00 95.94 100 GLU A N 1
ATOM 747 C CA . GLU A 1 100 ? -10.986 -10.196 12.169 1.00 95.94 100 GLU A CA 1
ATOM 748 C C . GLU A 1 100 ? -10.195 -8.923 12.511 1.00 95.94 100 GLU A C 1
ATOM 750 O O . GLU A 1 100 ? -9.859 -8.691 13.672 1.00 95.94 100 GLU A O 1
ATOM 755 N N . ALA A 1 101 ? -9.989 -8.041 11.529 1.00 97.12 101 ALA A N 1
ATOM 756 C CA . ALA A 1 101 ? -9.346 -6.750 11.752 1.00 97.12 101 ALA A CA 1
ATOM 757 C C . ALA A 1 101 ? -10.153 -5.840 12.692 1.00 97.12 101 ALA A C 1
ATOM 759 O O . ALA A 1 101 ? -9.574 -5.129 13.515 1.00 97.12 101 ALA A O 1
ATOM 760 N N . PHE A 1 102 ? -11.488 -5.882 12.625 1.00 97.50 102 PHE A N 1
ATOM 761 C CA . PHE A 1 102 ? -12.324 -5.099 13.529 1.00 97.50 102 PHE A CA 1
ATOM 762 C C . PHE A 1 102 ? -12.269 -5.592 14.975 1.00 97.50 102 PHE A C 1
ATOM 764 O O . PHE A 1 102 ? -12.213 -4.776 15.887 1.00 97.50 102 PHE A O 1
ATOM 771 N N . GLU A 1 103 ? -12.257 -6.905 15.215 1.00 96.56 103 GLU A N 1
ATOM 772 C CA . GLU A 1 103 ? -12.101 -7.461 16.566 1.00 96.56 103 GLU A CA 1
ATOM 773 C C . GLU A 1 103 ? -10.747 -7.057 17.179 1.00 96.56 103 GLU A C 1
ATOM 775 O O . GLU A 1 103 ? -10.677 -6.713 18.362 1.00 96.56 103 GLU A O 1
ATOM 780 N N . LEU A 1 104 ? -9.683 -7.012 16.368 1.00 97.31 104 LEU A N 1
ATOM 781 C CA . LEU A 1 104 ? -8.375 -6.491 16.774 1.00 97.31 104 LEU A CA 1
ATOM 782 C C . LEU A 1 104 ? -8.422 -4.997 17.115 1.00 97.31 104 LEU A C 1
ATOM 784 O O . LEU A 1 104 ? -7.894 -4.589 18.152 1.00 97.31 104 LEU A O 1
ATOM 788 N N . LEU A 1 105 ? -9.083 -4.189 16.281 1.00 97.44 105 LEU A N 1
ATOM 789 C CA . LEU A 1 105 ? -9.279 -2.767 16.550 1.00 97.44 105 LEU A CA 1
ATOM 790 C C . LEU A 1 105 ? -10.116 -2.543 17.814 1.00 97.44 105 LEU A C 1
ATOM 792 O O . LEU A 1 105 ? -9.780 -1.697 18.636 1.00 97.44 105 LEU A O 1
ATOM 796 N N . LEU A 1 106 ? -11.182 -3.318 18.008 1.00 97.00 106 LEU A N 1
ATOM 797 C CA . LEU A 1 106 ? -12.027 -3.232 19.192 1.00 97.00 106 LEU A CA 1
ATOM 798 C C . LEU A 1 106 ? -11.228 -3.581 20.448 1.00 97.00 106 LEU A C 1
ATOM 800 O O . LEU A 1 106 ? -11.302 -2.863 21.441 1.00 97.00 106 LEU A O 1
ATOM 804 N N . ARG A 1 107 ? -10.392 -4.622 20.398 1.00 96.25 107 ARG A N 1
ATOM 805 C CA . ARG A 1 107 ? -9.464 -4.919 21.491 1.00 96.25 107 ARG A CA 1
ATOM 806 C C . ARG A 1 107 ? -8.531 -3.739 21.762 1.00 96.25 107 ARG A C 1
ATOM 808 O O . ARG A 1 107 ? -8.388 -3.362 22.920 1.00 96.25 107 ARG A O 1
ATOM 815 N N . TYR A 1 108 ? -7.959 -3.134 20.723 1.00 97.00 108 TYR A N 1
ATOM 816 C CA . TYR A 1 108 ? -7.115 -1.948 20.859 1.00 97.00 108 TYR A CA 1
ATOM 817 C C . TYR A 1 108 ? -7.856 -0.767 21.506 1.00 97.00 108 TYR A C 1
ATOM 819 O O . TYR A 1 108 ? -7.296 -0.120 22.383 1.00 97.00 108 TYR A O 1
ATOM 827 N N . ILE A 1 109 ? -9.122 -0.520 21.155 1.00 96.56 109 ILE A N 1
ATOM 828 C CA . ILE A 1 109 ? -9.945 0.537 21.771 1.00 96.56 109 ILE A CA 1
ATOM 829 C C . ILE A 1 109 ? -10.067 0.339 23.289 1.00 96.56 109 ILE A C 1
ATOM 831 O O . ILE A 1 109 ? -10.014 1.304 24.046 1.00 96.56 109 ILE A O 1
ATOM 835 N N . TYR A 1 110 ? -10.214 -0.907 23.740 1.00 96.25 110 TYR A N 1
ATOM 836 C CA . TYR A 1 110 ? -10.416 -1.224 25.155 1.00 96.25 110 TYR A CA 1
ATOM 837 C C . TYR A 1 110 ? -9.116 -1.313 25.960 1.00 96.25 110 TYR A C 1
ATOM 839 O O . TYR A 1 110 ? -9.125 -1.035 27.157 1.00 96.25 110 TYR A O 1
ATOM 847 N N . THR A 1 111 ? -8.010 -1.724 25.338 1.00 94.75 111 THR A N 1
ATOM 848 C CA . THR A 1 111 ? -6.758 -2.029 26.055 1.00 94.75 111 THR A CA 1
ATOM 849 C C . THR A 1 111 ? -5.605 -1.085 25.726 1.00 94.75 111 THR A C 1
ATOM 851 O O . THR A 1 111 ? -4.600 -1.085 26.433 1.00 94.75 111 THR A O 1
ATOM 854 N N . GLY A 1 112 ? -5.699 -0.325 24.633 1.00 93.69 112 GLY A N 1
ATOM 855 C CA . GLY A 1 112 ? -4.590 0.438 24.057 1.00 93.69 112 GLY A CA 1
ATOM 856 C C . GLY A 1 112 ? -3.475 -0.433 23.465 1.00 93.69 112 GLY A C 1
ATOM 857 O O . GLY A 1 112 ? -2.403 0.080 23.151 1.00 93.69 112 GLY A O 1
ATOM 858 N N . GLN A 1 113 ? -3.687 -1.747 23.332 1.00 93.06 113 GLN A N 1
ATOM 859 C CA . GLN A 1 113 ? -2.659 -2.706 22.927 1.00 93.06 113 GLN A CA 1
ATOM 860 C C . GLN A 1 113 ? -3.079 -3.486 21.684 1.00 93.06 113 GLN A C 1
ATOM 862 O O . GLN A 1 113 ? -4.178 -4.040 21.619 1.00 93.06 113 GLN A O 1
ATOM 867 N N . LEU A 1 114 ? -2.157 -3.598 20.727 1.00 95.31 114 LEU A N 1
ATOM 868 C CA . LEU A 1 114 ? -2.309 -4.430 19.539 1.00 95.31 114 LEU A CA 1
ATOM 869 C C . LEU A 1 114 ? -0.988 -5.131 19.207 1.00 95.31 114 LEU A C 1
ATOM 871 O O . LEU A 1 114 ? 0.047 -4.487 19.056 1.00 95.31 114 LEU A O 1
ATOM 875 N N . GLN A 1 115 ? -1.039 -6.453 19.057 1.00 94.62 115 GLN A N 1
ATOM 876 C CA . GLN A 1 115 ? 0.105 -7.263 18.649 1.00 94.62 115 GLN A CA 1
ATOM 877 C C . GLN A 1 115 ? 0.036 -7.520 17.141 1.00 94.62 115 GLN A C 1
ATOM 879 O O . GLN A 1 115 ? -0.786 -8.311 16.691 1.00 94.62 115 GLN A O 1
ATOM 884 N N . LEU A 1 116 ? 0.906 -6.860 16.372 1.00 95.00 116 LEU A N 1
ATOM 885 C CA . LEU A 1 116 ? 0.956 -7.008 14.911 1.00 95.00 116 LEU A CA 1
ATOM 886 C C . LEU A 1 116 ? 1.826 -8.186 14.456 1.00 95.00 116 LEU A C 1
ATOM 888 O O . LEU A 1 116 ? 1.538 -8.825 13.446 1.00 95.00 116 LEU A O 1
ATOM 892 N N . ALA A 1 117 ? 2.892 -8.503 15.201 1.00 93.75 117 ALA A N 1
ATOM 893 C CA . ALA A 1 117 ? 3.771 -9.608 14.828 1.00 93.75 117 ALA A CA 1
ATOM 894 C C . ALA A 1 117 ? 3.024 -10.950 14.898 1.00 93.75 117 ALA A C 1
ATOM 896 O O . ALA A 1 117 ? 2.380 -11.250 15.903 1.00 93.75 117 ALA A O 1
ATOM 897 N N . GLY A 1 118 ? 3.147 -11.754 13.841 1.00 92.00 118 GLY A N 1
ATOM 898 C CA . GLY A 1 118 ? 2.477 -13.051 13.711 1.00 92.00 118 GLY A CA 1
ATOM 899 C C . GLY A 1 118 ? 1.092 -12.994 13.061 1.00 92.00 118 GLY A C 1
ATOM 900 O O . GLY A 1 118 ? 0.549 -14.049 12.738 1.00 92.00 118 GLY A O 1
ATOM 901 N N . LEU A 1 119 ? 0.538 -11.800 12.822 1.00 95.50 119 LEU A N 1
ATOM 902 C CA . LEU A 1 119 ? -0.673 -11.651 12.017 1.00 95.50 119 LEU A CA 1
ATOM 903 C C . LEU A 1 119 ? -0.378 -11.895 10.533 1.00 95.50 119 LEU A C 1
ATOM 905 O O . LEU A 1 119 ? 0.735 -11.677 10.049 1.00 95.50 119 LEU A O 1
ATOM 909 N N . LYS A 1 120 ? -1.406 -12.330 9.801 1.00 94.56 120 LYS A N 1
ATOM 910 C CA . LYS A 1 120 ? -1.356 -12.379 8.337 1.00 94.56 120 LYS A CA 1
ATOM 911 C C . LYS A 1 120 ? -1.307 -10.958 7.784 1.00 94.56 120 LYS A C 1
ATOM 913 O O . LYS A 1 120 ? -1.967 -10.066 8.307 1.00 94.56 120 LYS A O 1
ATOM 918 N N . GLU A 1 121 ? -0.580 -10.780 6.689 1.00 91.88 121 GLU A N 1
ATOM 919 C CA . GLU A 1 121 ? -0.431 -9.488 6.011 1.00 91.88 121 GLU A CA 1
ATOM 920 C C . GLU A 1 121 ? -1.775 -8.840 5.659 1.00 91.88 121 GLU A C 1
ATOM 922 O O . GLU A 1 121 ? -1.957 -7.656 5.924 1.00 91.88 121 GLU A O 1
ATOM 927 N N . ASP A 1 122 ? -2.727 -9.622 5.139 1.00 93.62 122 ASP A N 1
ATOM 928 C CA . ASP A 1 122 ? -4.070 -9.137 4.795 1.00 93.62 122 ASP A CA 1
ATOM 929 C C . ASP A 1 122 ? -4.748 -8.469 5.994 1.00 93.62 122 ASP A C 1
ATOM 931 O O . ASP A 1 122 ? -5.226 -7.346 5.888 1.00 93.62 122 ASP A O 1
ATOM 935 N N . VAL A 1 123 ? -4.684 -9.113 7.161 1.00 96.94 123 VAL A N 1
ATOM 936 C CA . VAL A 1 123 ? -5.279 -8.602 8.400 1.00 96.94 123 VAL A CA 1
ATOM 937 C C . VAL A 1 123 ? -4.580 -7.319 8.850 1.00 96.94 123 VAL A C 1
ATOM 939 O O . VAL A 1 123 ? -5.236 -6.392 9.311 1.00 96.94 123 VAL A O 1
ATOM 942 N N . VAL A 1 124 ? -3.255 -7.215 8.697 1.00 97.50 124 VAL A N 1
ATOM 943 C CA . VAL A 1 124 ? -2.516 -5.984 9.036 1.00 97.50 124 VAL A CA 1
ATOM 944 C C . VAL A 1 124 ? -2.923 -4.826 8.119 1.00 97.50 124 VAL A C 1
ATOM 946 O O . VAL A 1 124 ? -3.122 -3.710 8.599 1.00 97.50 124 VAL A O 1
ATOM 949 N N . LEU A 1 125 ? -3.082 -5.079 6.816 1.00 96.50 125 LEU A N 1
ATOM 950 C CA . LEU A 1 125 ? -3.551 -4.078 5.853 1.00 96.50 125 LEU A CA 1
ATOM 951 C C . LEU A 1 125 ? -5.008 -3.670 6.109 1.00 96.50 125 LEU A C 1
ATOM 953 O O . LEU A 1 125 ? -5.339 -2.493 5.992 1.00 96.50 125 LEU A O 1
ATOM 957 N N . GLU A 1 126 ? -5.864 -4.610 6.502 1.00 97.06 126 GLU A N 1
ATOM 958 C CA . GLU A 1 126 ? -7.237 -4.324 6.924 1.00 97.06 126 GLU A CA 1
ATOM 959 C C . GLU A 1 126 ? -7.269 -3.493 8.215 1.00 97.06 126 GLU A C 1
ATOM 961 O O . GLU A 1 126 ? -8.047 -2.550 8.324 1.00 97.06 126 GLU A O 1
ATOM 966 N N . VAL A 1 127 ? -6.397 -3.770 9.191 1.00 97.94 127 VAL A N 1
ATOM 967 C CA . VAL A 1 127 ? -6.273 -2.927 10.392 1.00 97.94 127 VAL A CA 1
ATOM 968 C C . VAL A 1 127 ? -5.813 -1.517 10.019 1.00 97.94 127 VAL A C 1
ATOM 970 O O . VAL A 1 127 ? -6.344 -0.554 10.571 1.00 97.94 127 VAL A O 1
ATOM 973 N N . LEU A 1 128 ? -4.867 -1.369 9.084 1.00 97.81 128 LEU A N 1
ATOM 974 C CA . LEU A 1 128 ? -4.455 -0.058 8.571 1.00 97.81 128 LEU A CA 1
ATOM 975 C C . LEU A 1 128 ? -5.650 0.694 7.963 1.00 97.81 128 LEU A C 1
ATOM 977 O O . LEU A 1 128 ? -5.884 1.851 8.303 1.00 97.81 128 LEU A O 1
ATOM 981 N N . GLU A 1 129 ? -6.433 0.013 7.125 1.00 96.25 129 GLU A N 1
ATOM 982 C CA . GLU A 1 129 ? -7.648 0.550 6.508 1.00 96.25 129 GLU A CA 1
ATOM 983 C C . GLU A 1 129 ? -8.676 1.005 7.551 1.00 96.25 129 GLU A C 1
ATOM 985 O O . GLU A 1 129 ? -9.165 2.132 7.483 1.00 96.25 129 GLU A O 1
ATOM 990 N N . LEU A 1 130 ? -8.972 0.175 8.554 1.00 96.69 130 LEU A N 1
ATOM 991 C CA . LEU A 1 130 ? -9.923 0.526 9.611 1.00 96.69 130 LEU A CA 1
ATOM 992 C C . LEU A 1 130 ? -9.409 1.651 10.512 1.00 96.69 130 LEU A C 1
ATOM 994 O O . LEU A 1 130 ? -10.196 2.481 10.970 1.00 96.69 130 LEU A O 1
ATOM 998 N N . SER A 1 131 ? -8.098 1.702 10.753 1.00 96.62 131 SER A N 1
ATOM 999 C CA . SER A 1 131 ? -7.470 2.784 11.516 1.00 96.62 131 SER A CA 1
ATOM 1000 C C . SER A 1 131 ? -7.655 4.118 10.803 1.00 96.62 131 SER A C 1
ATOM 1002 O O . SER A 1 131 ? -8.066 5.089 11.436 1.00 96.62 131 SER A O 1
ATOM 1004 N N . HIS A 1 132 ? -7.447 4.140 9.486 1.00 95.44 132 HIS A N 1
ATOM 1005 C CA . HIS A 1 132 ? -7.697 5.309 8.653 1.00 95.44 132 HIS A CA 1
ATOM 1006 C C . HIS A 1 132 ? -9.186 5.688 8.634 1.00 95.44 132 HIS A C 1
ATOM 1008 O O . HIS A 1 132 ? -9.556 6.815 8.966 1.00 95.44 132 HIS A O 1
ATOM 1014 N N . LEU A 1 133 ? -10.060 4.722 8.321 1.00 94.25 133 LEU A N 1
ATOM 1015 C CA . LEU A 1 133 ? -11.506 4.919 8.182 1.00 94.25 133 LEU A CA 1
ATOM 1016 C C . LEU A 1 133 ? -12.155 5.467 9.460 1.00 94.25 133 LEU A C 1
ATOM 1018 O O . LEU A 1 133 ? -13.003 6.358 9.401 1.00 94.25 133 LEU A O 1
ATOM 1022 N N . TYR A 1 134 ? -11.760 4.938 10.617 1.00 95.06 134 TYR A N 1
ATOM 1023 C CA . TYR A 1 134 ? -12.328 5.317 11.910 1.00 95.06 134 TYR A CA 1
ATOM 1024 C C . TYR A 1 134 ? -11.511 6.387 12.652 1.00 95.06 134 TYR A C 1
ATOM 1026 O O . TYR A 1 134 ? -11.868 6.758 13.776 1.00 95.06 134 TYR A O 1
ATOM 1034 N N . GLY A 1 135 ? -10.457 6.924 12.030 1.00 94.62 135 GLY A N 1
ATOM 1035 C CA . GLY A 1 135 ? -9.701 8.076 12.526 1.00 94.62 135 GLY A CA 1
ATOM 1036 C C . GLY A 1 135 ? -8.756 7.790 13.698 1.00 94.62 135 GLY A C 1
ATOM 1037 O O . GLY A 1 135 ? -8.523 8.673 14.523 1.00 94.62 135 GLY A O 1
ATOM 1038 N N . PHE A 1 136 ? -8.206 6.579 13.795 1.00 96.12 136 PHE A N 1
ATOM 1039 C CA . PHE A 1 136 ? -7.203 6.198 14.793 1.00 96.12 136 PHE A CA 1
ATOM 1040 C C . PHE A 1 136 ? -5.782 6.527 14.315 1.00 96.12 136 PHE A C 1
ATOM 1042 O O . PHE A 1 136 ? -5.017 5.637 13.949 1.00 96.12 136 PHE A O 1
ATOM 1049 N N . LEU A 1 137 ? -5.410 7.810 14.350 1.00 94.38 137 LEU A N 1
ATOM 1050 C CA . LEU A 1 137 ? -4.135 8.307 13.804 1.00 94.38 137 LEU A CA 1
ATOM 1051 C C . LEU A 1 137 ? -2.888 7.659 14.434 1.00 94.38 137 LEU A C 1
ATOM 1053 O O . LEU A 1 137 ? -1.948 7.306 13.728 1.00 94.38 137 LEU A O 1
ATOM 1057 N N . GLU A 1 138 ? -2.875 7.462 15.756 1.00 95.12 138 GLU A N 1
ATOM 1058 C CA . GLU A 1 138 ? -1.735 6.834 16.446 1.00 95.12 138 GLU A CA 1
ATOM 1059 C C . GLU A 1 138 ? -1.585 5.351 16.083 1.00 95.12 138 GLU A C 1
ATOM 1061 O O . GLU A 1 138 ? -0.469 4.850 15.925 1.00 95.12 138 GLU A O 1
ATOM 1066 N N . LEU A 1 139 ? -2.710 4.651 15.904 1.00 96.75 139 LEU A N 1
ATOM 1067 C CA . LEU A 1 139 ? -2.704 3.265 15.450 1.00 96.75 139 LEU A CA 1
ATOM 1068 C C . LEU A 1 139 ? -2.261 3.176 13.987 1.00 96.75 139 LEU A C 1
ATOM 1070 O O . LEU A 1 139 ? -1.404 2.357 13.672 1.00 96.75 139 LEU A O 1
ATOM 1074 N N . GLU A 1 140 ? -2.774 4.050 13.119 1.00 97.06 140 GLU A N 1
ATOM 1075 C CA . GLU A 1 140 ? -2.372 4.152 11.711 1.00 97.06 140 GLU A CA 1
ATOM 1076 C C . GLU A 1 140 ? -0.859 4.383 11.586 1.00 97.06 140 GLU A C 1
ATOM 1078 O O . GLU A 1 140 ? -0.176 3.675 10.840 1.00 97.06 140 GLU A O 1
ATOM 1083 N N . ALA A 1 141 ? -0.304 5.306 12.377 1.00 96.38 141 ALA A N 1
ATOM 1084 C CA . ALA A 1 141 ? 1.131 5.558 12.428 1.00 96.38 141 ALA A CA 1
ATOM 1085 C C . ALA A 1 141 ? 1.914 4.339 12.947 1.00 96.38 141 ALA A C 1
ATOM 1087 O O . ALA A 1 141 ? 2.962 3.997 12.396 1.00 96.38 141 ALA A O 1
ATOM 1088 N N . GLY A 1 142 ? 1.416 3.662 13.986 1.00 97.06 142 GLY A N 1
ATOM 1089 C CA . GLY A 1 142 ? 2.028 2.449 14.534 1.00 97.06 142 GLY A CA 1
ATOM 1090 C C . GLY A 1 142 ? 2.064 1.289 13.534 1.00 97.06 142 GLY A C 1
ATOM 1091 O O . GLY A 1 142 ? 3.112 0.669 13.347 1.00 97.06 142 GLY A O 1
ATOM 1092 N N . VAL A 1 143 ? 0.947 1.034 12.848 1.00 97.94 143 VAL A N 1
ATOM 1093 C CA . VAL A 1 143 ? 0.835 0.003 11.806 1.00 97.94 143 VAL A CA 1
ATOM 1094 C C . VAL A 1 143 ? 1.713 0.353 10.606 1.00 97.94 143 VAL A C 1
ATOM 1096 O O . VAL A 1 143 ? 2.420 -0.515 10.101 1.00 97.94 143 VAL A O 1
ATOM 1099 N N . SER A 1 144 ? 1.750 1.624 10.196 1.00 97.75 144 SER A N 1
ATOM 1100 C CA . SER A 1 144 ? 2.621 2.090 9.109 1.00 97.75 144 SER A CA 1
ATOM 1101 C C . SER A 1 144 ? 4.097 1.834 9.416 1.00 97.75 144 SER A C 1
ATOM 1103 O O . SER A 1 144 ? 4.787 1.217 8.610 1.00 97.75 144 SER A O 1
ATOM 1105 N N . ARG A 1 145 ? 4.574 2.201 10.615 1.00 97.19 145 ARG A N 1
ATOM 1106 C CA . ARG A 1 145 ? 5.960 1.923 11.044 1.00 97.19 145 ARG A CA 1
ATOM 1107 C C . ARG A 1 145 ? 6.272 0.428 11.078 1.00 97.19 145 ARG A C 1
ATOM 1109 O O . ARG A 1 145 ? 7.385 0.030 10.751 1.00 97.19 145 ARG A O 1
ATOM 1116 N N . PHE A 1 146 ? 5.312 -0.404 11.481 1.00 97.50 146 PHE A N 1
ATOM 1117 C CA . PHE A 1 146 ? 5.481 -1.854 11.440 1.00 97.50 146 PHE A CA 1
ATOM 1118 C C . PHE A 1 146 ? 5.617 -2.359 9.997 1.00 97.50 146 PHE A C 1
ATOM 1120 O O . PHE A 1 146 ? 6.540 -3.119 9.710 1.00 97.50 146 PHE A O 1
ATOM 1127 N N . LEU A 1 147 ? 4.758 -1.898 9.080 1.00 97.50 147 LEU A N 1
ATOM 1128 C CA . LEU A 1 147 ? 4.813 -2.261 7.660 1.00 97.50 147 LEU A CA 1
ATOM 1129 C C . LEU A 1 147 ? 6.138 -1.851 7.007 1.00 97.50 147 LEU A C 1
ATOM 1131 O O . LEU A 1 147 ? 6.695 -2.643 6.252 1.00 97.50 147 LEU A O 1
ATOM 1135 N N . GLU A 1 148 ? 6.687 -0.681 7.353 1.00 96.56 148 GLU A N 1
ATOM 1136 C CA . GLU A 1 148 ? 8.018 -0.237 6.905 1.00 96.56 148 GLU A CA 1
ATOM 1137 C C . GLU A 1 148 ? 9.133 -1.225 7.293 1.00 96.56 148 GLU A C 1
ATOM 1139 O O . GLU A 1 148 ? 10.068 -1.438 6.521 1.00 96.56 148 GLU A O 1
ATOM 1144 N N . GLN A 1 149 ? 9.035 -1.861 8.466 1.00 95.38 149 GLN A N 1
ATOM 1145 C CA . GLN A 1 149 ? 10.038 -2.810 8.967 1.00 95.38 149 GLN A CA 1
ATOM 1146 C C . GLN A 1 149 ? 9.943 -4.196 8.320 1.00 95.38 149 GLN A C 1
ATOM 1148 O O . GLN A 1 149 ? 10.933 -4.928 8.303 1.00 95.38 149 GLN A O 1
ATOM 1153 N N . VAL A 1 150 ? 8.769 -4.568 7.803 1.00 95.31 150 VAL A N 1
ATOM 1154 C CA . VAL A 1 150 ? 8.504 -5.898 7.226 1.00 95.31 150 VAL A CA 1
ATOM 1155 C C . VAL A 1 150 ? 8.351 -5.873 5.702 1.00 95.31 150 VAL A C 1
ATOM 1157 O O . VAL A 1 150 ? 7.844 -6.835 5.116 1.00 95.31 150 VAL A O 1
ATOM 1160 N N . LEU A 1 151 ? 8.791 -4.791 5.049 1.00 96.12 151 LEU A N 1
ATOM 1161 C CA . LEU A 1 151 ? 8.799 -4.684 3.591 1.00 96.12 151 LEU A CA 1
ATOM 1162 C C . LEU A 1 151 ? 9.607 -5.822 2.955 1.00 96.12 151 LEU A C 1
ATOM 1164 O O . LEU A 1 151 ? 10.735 -6.132 3.342 1.00 96.12 151 LEU A O 1
ATOM 1168 N N . GLY A 1 152 ? 9.019 -6.424 1.931 1.00 95.56 152 GLY A N 1
ATOM 1169 C CA . GLY A 1 152 ? 9.573 -7.531 1.177 1.00 95.56 152 GLY A CA 1
ATOM 1170 C C . GLY A 1 152 ? 9.024 -7.562 -0.245 1.00 95.56 152 GLY A C 1
ATOM 1171 O O . GLY A 1 152 ? 7.973 -7.007 -0.553 1.00 95.56 152 GLY A O 1
ATOM 1172 N N . VAL A 1 153 ? 9.711 -8.276 -1.137 1.00 95.31 153 VAL A N 1
ATOM 1173 C CA . VAL A 1 153 ? 9.335 -8.366 -2.564 1.00 95.31 153 VAL A CA 1
ATOM 1174 C C . VAL A 1 153 ? 7.899 -8.874 -2.762 1.00 95.31 153 VAL A C 1
ATOM 1176 O O . VAL A 1 153 ? 7.233 -8.485 -3.712 1.00 95.31 153 VAL A O 1
ATOM 1179 N N . ARG A 1 154 ? 7.403 -9.723 -1.853 1.00 93.81 154 ARG A N 1
ATOM 1180 C CA . ARG A 1 154 ? 6.069 -10.336 -1.950 1.00 93.81 154 ARG A CA 1
ATOM 1181 C C . ARG A 1 154 ? 4.920 -9.431 -1.497 1.00 93.81 154 ARG A C 1
ATOM 1183 O O . ARG A 1 154 ? 3.788 -9.725 -1.858 1.00 93.81 154 ARG A O 1
ATOM 1190 N N . ASN A 1 155 ? 5.202 -8.404 -0.694 1.00 94.75 155 ASN A N 1
ATOM 1191 C CA . ASN A 1 155 ? 4.176 -7.588 -0.036 1.00 94.75 155 ASN A CA 1
ATOM 1192 C C . ASN A 1 155 ? 4.253 -6.100 -0.392 1.00 94.75 155 ASN A C 1
ATOM 1194 O O . ASN A 1 155 ? 3.253 -5.387 -0.292 1.00 94.75 155 ASN A O 1
ATOM 1198 N N . VAL A 1 156 ? 5.412 -5.624 -0.859 1.00 96.31 156 VAL A N 1
ATOM 1199 C CA . VAL A 1 156 ? 5.663 -4.197 -1.070 1.00 96.31 156 VAL A CA 1
ATOM 1200 C C . VAL A 1 156 ? 4.654 -3.560 -2.016 1.00 96.31 156 VAL A C 1
ATOM 1202 O O . VAL A 1 156 ? 4.239 -2.440 -1.762 1.00 96.31 156 VAL A O 1
ATOM 1205 N N . CYS A 1 157 ? 4.195 -4.254 -3.061 1.00 95.88 157 CYS A N 1
ATOM 1206 C CA . CYS A 1 157 ? 3.230 -3.676 -4.000 1.00 95.88 157 CYS A CA 1
ATOM 1207 C C . CYS A 1 157 ? 1.876 -3.406 -3.339 1.00 95.88 157 CYS A C 1
ATOM 1209 O O . CYS A 1 157 ? 1.315 -2.328 -3.508 1.00 95.88 157 CYS A O 1
ATOM 1211 N N . ARG A 1 158 ? 1.386 -4.356 -2.534 1.00 94.81 158 ARG A N 1
ATOM 1212 C CA . ARG A 1 158 ? 0.104 -4.229 -1.831 1.00 94.81 158 ARG A CA 1
ATOM 1213 C C . ARG A 1 158 ? 0.173 -3.146 -0.764 1.00 94.81 158 ARG A C 1
ATOM 1215 O O . ARG A 1 158 ? -0.737 -2.329 -0.653 1.00 94.81 158 ARG A O 1
ATOM 1222 N N . ILE A 1 159 ? 1.275 -3.113 -0.014 1.00 96.62 159 ILE A N 1
ATOM 1223 C CA . ILE A 1 159 ? 1.543 -2.060 0.970 1.00 96.62 159 ILE A CA 1
ATOM 1224 C C . ILE A 1 159 ? 1.634 -0.702 0.266 1.00 96.62 159 ILE A C 1
ATOM 1226 O O . ILE A 1 159 ? 1.056 0.271 0.745 1.00 96.62 159 ILE A O 1
ATOM 1230 N N . TYR A 1 160 ? 2.298 -0.638 -0.891 1.00 96.56 160 TYR A N 1
ATOM 1231 C CA . TYR A 1 160 ? 2.477 0.603 -1.633 1.00 96.56 160 TYR A CA 1
ATOM 1232 C C . TYR A 1 160 ? 1.154 1.159 -2.165 1.00 96.56 160 TYR A C 1
ATOM 1234 O O . TYR A 1 160 ? 0.893 2.351 -2.010 1.00 96.56 160 TYR A O 1
ATOM 1242 N N . ASP A 1 161 ? 0.280 0.299 -2.696 1.00 95.50 161 ASP A N 1
ATOM 1243 C CA . ASP A 1 161 ? -1.072 0.693 -3.097 1.00 95.50 161 ASP A CA 1
ATOM 1244 C C . ASP A 1 161 ? -1.860 1.301 -1.939 1.00 95.50 161 ASP A C 1
ATOM 1246 O O . ASP A 1 161 ? -2.450 2.372 -2.086 1.00 95.50 161 ASP A O 1
ATOM 1250 N N . ARG A 1 162 ? -1.840 0.657 -0.766 1.00 95.56 162 ARG A N 1
ATOM 1251 C CA . ARG A 1 162 ? -2.545 1.164 0.421 1.00 95.56 162 ARG A CA 1
ATOM 1252 C C . ARG A 1 162 ? -1.934 2.462 0.938 1.00 95.56 162 ARG A C 1
ATOM 1254 O O . ARG A 1 162 ? -2.672 3.381 1.283 1.00 95.56 162 ARG A O 1
ATOM 1261 N N . ALA A 1 163 ? -0.609 2.579 0.922 1.00 96.50 163 ALA A N 1
ATOM 1262 C CA . ALA A 1 163 ? 0.082 3.801 1.308 1.00 96.50 163 ALA A CA 1
ATOM 1263 C C . ALA A 1 163 ? -0.284 4.981 0.396 1.00 96.50 163 ALA A C 1
ATOM 1265 O O . ALA A 1 163 ? -0.509 6.087 0.882 1.00 96.50 163 ALA A O 1
ATOM 1266 N N . CYS A 1 164 ? -0.397 4.752 -0.914 1.00 95.06 164 CYS A N 1
ATOM 1267 C CA . CYS A 1 164 ? -0.849 5.766 -1.864 1.00 95.06 164 CYS A CA 1
ATOM 1268 C C . CYS A 1 164 ? -2.341 6.092 -1.698 1.00 95.06 164 CYS A C 1
ATOM 1270 O O . CYS A 1 164 ? -2.703 7.268 -1.687 1.00 95.06 164 CYS A O 1
ATOM 1272 N N . LEU A 1 165 ? -3.194 5.077 -1.524 1.00 94.25 165 LEU A N 1
ATOM 1273 C CA . LEU A 1 165 ? -4.642 5.236 -1.362 1.00 94.25 165 LEU A CA 1
ATOM 1274 C C . LEU A 1 165 ? -5.001 6.083 -0.133 1.00 94.25 165 LEU A C 1
ATOM 1276 O O . LEU A 1 165 ? -5.826 6.987 -0.237 1.00 94.25 165 LEU A O 1
ATOM 1280 N N . TYR A 1 166 ? -4.352 5.822 1.004 1.00 94.44 166 TYR A N 1
ATOM 1281 C CA . TYR A 1 166 ? -4.577 6.542 2.264 1.00 94.44 166 TYR A CA 1
ATOM 1282 C C . TYR A 1 166 ? -3.625 7.732 2.464 1.00 94.44 166 TYR A C 1
ATOM 1284 O O . TYR A 1 166 ? -3.616 8.346 3.526 1.00 94.44 166 TYR A O 1
ATOM 1292 N N . GLN A 1 167 ? -2.824 8.078 1.447 1.00 94.69 167 GLN A N 1
ATOM 1293 C CA . GLN A 1 167 ? -1.899 9.222 1.452 1.00 94.69 167 GLN A CA 1
ATOM 1294 C C . GLN A 1 167 ? -0.858 9.188 2.592 1.00 94.69 167 GLN A C 1
ATOM 1296 O O . GLN A 1 167 ? -0.433 10.219 3.118 1.00 94.69 167 GLN A O 1
ATOM 1301 N N . LEU A 1 168 ? -0.382 7.991 2.935 1.00 95.94 168 LEU A N 1
ATOM 1302 C CA . LEU A 1 168 ? 0.619 7.741 3.972 1.00 95.94 168 LEU A CA 1
ATOM 1303 C C . LEU A 1 168 ? 2.022 8.041 3.434 1.00 95.94 168 LEU A C 1
ATOM 1305 O O . LEU A 1 168 ? 2.755 7.148 3.008 1.00 95.94 168 LEU A O 1
ATOM 1309 N N . GLY A 1 169 ? 2.399 9.321 3.430 1.00 95.19 169 GLY A N 1
ATOM 1310 C CA . GLY A 1 169 ? 3.607 9.809 2.755 1.00 95.19 169 GLY A CA 1
ATOM 1311 C C . GLY A 1 169 ? 4.912 9.106 3.157 1.00 95.19 169 GLY A C 1
ATOM 1312 O O . GLY A 1 169 ? 5.712 8.779 2.279 1.00 95.19 169 GLY A O 1
ATOM 1313 N N . ALA A 1 170 ? 5.113 8.837 4.453 1.00 95.44 170 ALA A N 1
ATOM 1314 C CA . ALA A 1 170 ? 6.310 8.157 4.961 1.00 95.44 170 ALA A CA 1
ATOM 1315 C C . ALA A 1 170 ? 6.393 6.696 4.482 1.00 95.44 170 ALA A C 1
ATOM 1317 O O . ALA A 1 170 ? 7.386 6.308 3.864 1.00 95.44 170 ALA A O 1
ATOM 1318 N N . LEU A 1 171 ? 5.306 5.935 4.648 1.00 97.25 171 LEU A N 1
ATOM 1319 C CA . LEU A 1 171 ? 5.217 4.545 4.199 1.00 97.25 171 LEU A CA 1
ATOM 1320 C C . LEU A 1 171 ? 5.340 4.437 2.674 1.00 97.25 171 LEU A C 1
ATOM 1322 O O . LEU A 1 171 ? 6.061 3.579 2.165 1.00 97.25 171 LEU A O 1
ATOM 1326 N N . ALA A 1 172 ? 4.696 5.341 1.931 1.00 97.00 172 ALA A N 1
ATOM 1327 C CA . ALA A 1 172 ? 4.801 5.403 0.478 1.00 97.00 172 ALA A CA 1
ATOM 1328 C C . ALA A 1 172 ? 6.248 5.681 0.039 1.00 97.00 172 ALA A C 1
ATOM 1330 O O . ALA A 1 172 ? 6.734 5.078 -0.916 1.00 97.00 172 ALA A O 1
ATOM 1331 N N . GLN A 1 173 ? 6.969 6.547 0.758 1.00 95.88 173 GLN A N 1
ATOM 1332 C CA . GLN A 1 173 ? 8.379 6.810 0.487 1.00 95.88 173 GLN A CA 1
ATOM 1333 C C . GLN A 1 173 ? 9.264 5.596 0.782 1.00 95.88 173 GLN A C 1
ATOM 1335 O O . GLN A 1 173 ? 10.143 5.281 -0.022 1.00 95.88 173 GLN A O 1
ATOM 1340 N N . ALA A 1 174 ? 9.027 4.894 1.891 1.00 96.94 174 ALA A N 1
ATOM 1341 C CA . ALA A 1 174 ? 9.736 3.660 2.212 1.00 96.94 174 ALA A CA 1
ATOM 1342 C C . ALA A 1 174 ? 9.510 2.589 1.131 1.00 96.94 174 ALA A C 1
ATOM 1344 O O . ALA A 1 174 ? 10.471 1.983 0.653 1.00 96.94 174 ALA A O 1
ATOM 1345 N N . CYS A 1 175 ? 8.264 2.432 0.672 1.00 97.00 175 CYS A N 1
ATOM 1346 C CA . CYS A 1 175 ? 7.919 1.537 -0.429 1.00 97.00 175 CYS A CA 1
ATOM 1347 C C . CYS A 1 175 ? 8.635 1.929 -1.725 1.00 97.00 175 CYS A C 1
ATOM 1349 O O . CYS A 1 175 ? 9.260 1.070 -2.337 1.00 97.00 175 CYS A O 1
ATOM 1351 N N . ARG A 1 176 ? 8.629 3.212 -2.119 1.00 94.69 176 ARG A N 1
ATOM 1352 C CA . ARG A 1 176 ? 9.356 3.699 -3.309 1.00 94.69 176 ARG A CA 1
ATOM 1353 C C . ARG A 1 176 ? 10.835 3.333 -3.274 1.00 94.69 176 ARG A C 1
ATOM 1355 O O . ARG A 1 176 ? 11.356 2.779 -4.238 1.00 94.69 176 ARG A O 1
ATOM 1362 N N . LEU A 1 177 ? 11.496 3.607 -2.150 1.00 93.38 177 LEU A N 1
ATOM 1363 C CA . LEU A 1 177 ? 12.915 3.303 -1.974 1.00 93.38 177 LEU A CA 1
ATOM 1364 C C . LEU A 1 177 ? 13.190 1.797 -2.021 1.00 93.38 177 LEU A C 1
ATOM 1366 O O . LEU A 1 177 ? 14.208 1.382 -2.570 1.00 93.38 177 LEU A O 1
ATOM 1370 N N . PHE A 1 178 ? 12.303 0.981 -1.451 1.00 95.00 178 PHE A N 1
ATOM 1371 C CA . PHE A 1 178 ? 12.418 -0.473 -1.514 1.00 95.00 178 PHE A CA 1
ATOM 1372 C C . PHE A 1 178 ? 12.225 -0.984 -2.946 1.00 95.00 178 PHE A C 1
ATOM 1374 O O . PHE A 1 178 ? 13.014 -1.796 -3.428 1.00 95.00 178 PHE A O 1
ATOM 1381 N N . VAL A 1 179 ? 11.203 -0.475 -3.638 1.00 94.56 179 VAL A N 1
ATOM 1382 C CA . VAL A 1 179 ? 10.870 -0.855 -5.011 1.00 94.56 179 VAL A CA 1
ATOM 1383 C C . VAL A 1 179 ? 12.025 -0.554 -5.959 1.00 94.56 179 VAL A C 1
ATOM 1385 O O . VAL A 1 179 ? 12.402 -1.416 -6.747 1.00 94.56 179 VAL A O 1
ATOM 1388 N N . ASP A 1 180 ? 12.642 0.619 -5.830 1.00 91.62 180 ASP A N 1
ATOM 1389 C CA . ASP A 1 180 ? 13.772 1.018 -6.674 1.00 91.62 180 ASP A CA 1
ATOM 1390 C C . ASP A 1 180 ? 15.001 0.130 -6.452 1.00 91.62 180 ASP A C 1
ATOM 1392 O O . ASP A 1 180 ? 15.674 -0.254 -7.405 1.00 91.62 180 ASP A O 1
ATOM 1396 N N . ARG A 1 181 ? 15.269 -0.267 -5.201 1.00 90.50 181 ARG A N 1
ATOM 1397 C CA . ARG A 1 181 ? 16.392 -1.161 -4.866 1.00 90.50 181 ARG A CA 1
ATOM 1398 C C . ARG A 1 181 ? 16.187 -2.598 -5.340 1.00 90.50 181 ARG A C 1
ATOM 1400 O O . ARG A 1 181 ? 17.165 -3.307 -5.559 1.00 90.50 181 ARG A O 1
ATOM 1407 N N . HIS A 1 182 ? 14.939 -3.039 -5.472 1.00 92.00 182 HIS A N 1
ATOM 1408 C CA . HIS A 1 182 ? 14.582 -4.423 -5.787 1.00 92.00 182 HIS A CA 1
ATOM 1409 C C . HIS A 1 182 ? 13.802 -4.558 -7.104 1.00 92.00 182 HIS A C 1
ATOM 1411 O O . HIS A 1 182 ? 13.100 -5.553 -7.295 1.00 92.00 182 HIS A O 1
ATOM 1417 N N . ALA A 1 183 ? 13.948 -3.597 -8.025 1.00 92.31 183 ALA A N 1
ATOM 1418 C CA . ALA A 1 183 ? 13.138 -3.471 -9.238 1.00 92.31 183 ALA A CA 1
ATOM 1419 C C . ALA A 1 183 ? 13.012 -4.786 -10.029 1.00 92.31 183 ALA A C 1
ATOM 1421 O O . ALA A 1 183 ? 11.903 -5.260 -10.266 1.00 92.31 183 ALA A O 1
ATOM 1422 N N . MET A 1 184 ? 14.135 -5.445 -10.341 1.00 92.25 184 MET A N 1
ATOM 1423 C CA . MET A 1 184 ? 14.132 -6.720 -11.076 1.00 92.25 184 MET A CA 1
ATOM 1424 C C . MET A 1 184 ? 13.415 -7.859 -10.345 1.00 92.25 184 MET A C 1
ATOM 1426 O O . MET A 1 184 ? 12.733 -8.666 -10.973 1.00 92.25 184 MET A O 1
ATOM 1430 N N . ALA A 1 185 ? 13.555 -7.949 -9.022 1.00 94.31 185 ALA A N 1
ATOM 1431 C CA . ALA A 1 185 ? 12.868 -8.981 -8.250 1.00 94.31 185 ALA A CA 1
ATOM 1432 C C . ALA A 1 185 ? 11.352 -8.734 -8.228 1.00 94.31 185 ALA A C 1
ATOM 1434 O O . ALA A 1 185 ? 10.573 -9.681 -8.274 1.00 94.31 185 ALA A O 1
ATOM 1435 N N . ILE A 1 186 ? 10.943 -7.464 -8.198 1.00 95.50 186 ILE A N 1
ATOM 1436 C CA . ILE A 1 186 ? 9.538 -7.060 -8.164 1.00 95.50 186 ILE A CA 1
ATOM 1437 C C . ILE A 1 186 ? 8.866 -7.296 -9.514 1.00 95.50 186 ILE A C 1
ATOM 1439 O O . ILE A 1 186 ? 7.792 -7.889 -9.530 1.00 95.50 186 ILE A O 1
ATOM 1443 N N . LEU A 1 187 ? 9.510 -6.933 -10.630 1.00 95.06 187 LEU A N 1
ATOM 1444 C CA . LEU A 1 187 ? 8.988 -7.179 -11.985 1.00 95.06 187 LEU A CA 1
ATOM 1445 C C . LEU A 1 187 ? 8.666 -8.660 -12.241 1.00 95.06 187 LEU A C 1
ATOM 1447 O O . LEU A 1 187 ? 7.735 -8.970 -12.977 1.00 95.06 187 LEU A O 1
ATOM 1451 N N . ASN A 1 188 ? 9.413 -9.568 -11.608 1.00 93.12 188 ASN A N 1
ATOM 1452 C CA . ASN A 1 188 ? 9.231 -11.017 -11.726 1.00 93.12 188 ASN A CA 1
ATOM 1453 C C . ASN A 1 188 ? 8.314 -11.623 -10.647 1.00 93.12 188 ASN A C 1
ATOM 1455 O O . ASN A 1 188 ? 8.167 -12.842 -10.584 1.00 93.12 188 ASN A O 1
ATOM 1459 N N . SER A 1 189 ? 7.741 -10.806 -9.762 1.00 94.44 189 SER A N 1
ATOM 1460 C CA . SER A 1 189 ? 6.939 -11.275 -8.631 1.00 94.44 189 SER A CA 1
ATOM 1461 C C . SER A 1 189 ? 5.439 -11.200 -8.908 1.00 94.44 189 SER A C 1
ATOM 1463 O O . SER A 1 189 ? 4.957 -10.257 -9.532 1.00 94.44 189 SER A O 1
ATOM 1465 N N . ASP A 1 190 ? 4.672 -12.119 -8.317 1.00 92.44 190 ASP A N 1
ATOM 1466 C CA . ASP A 1 190 ? 3.201 -12.059 -8.342 1.00 92.44 190 ASP A CA 1
ATOM 1467 C C . ASP A 1 190 ? 2.657 -10.799 -7.645 1.00 92.44 190 ASP A C 1
ATOM 1469 O O . ASP A 1 190 ? 1.559 -10.332 -7.939 1.00 92.44 190 ASP A O 1
ATOM 1473 N N . SER A 1 191 ? 3.439 -10.213 -6.729 1.00 91.62 191 SER A N 1
ATOM 1474 C CA . SER A 1 191 ? 3.098 -8.963 -6.044 1.00 91.62 191 SER A CA 1
ATOM 1475 C C . SER A 1 191 ? 2.858 -7.826 -7.043 1.00 91.62 191 SER A C 1
ATOM 1477 O O . SER A 1 191 ? 1.937 -7.037 -6.853 1.00 91.62 191 SER A O 1
ATOM 1479 N N . PHE A 1 192 ? 3.621 -7.778 -8.140 1.00 95.19 192 PHE A N 1
ATOM 1480 C CA . PHE A 1 192 ? 3.486 -6.753 -9.178 1.00 95.19 192 PHE A CA 1
ATOM 1481 C C . PHE A 1 192 ? 2.133 -6.801 -9.895 1.00 95.19 192 PHE A C 1
ATOM 1483 O O . PHE A 1 192 ? 1.568 -5.758 -10.211 1.00 95.19 192 PHE A O 1
ATOM 1490 N N . LEU A 1 193 ? 1.570 -7.998 -10.097 1.00 93.75 193 LEU A N 1
ATOM 1491 C CA . LEU A 1 193 ? 0.278 -8.188 -10.771 1.00 93.75 193 LEU A CA 1
ATOM 1492 C C . LEU A 1 193 ? -0.899 -7.587 -9.991 1.00 93.75 193 LEU A C 1
ATOM 1494 O O . LEU A 1 193 ? -1.929 -7.272 -10.585 1.00 93.75 193 LEU A O 1
ATOM 1498 N N . ASN A 1 194 ? -0.726 -7.403 -8.678 1.00 90.06 194 ASN A N 1
ATOM 1499 C CA . ASN A 1 194 ? -1.737 -6.858 -7.776 1.00 90.06 194 ASN A CA 1
ATOM 1500 C C . ASN A 1 194 ? -1.740 -5.321 -7.712 1.00 90.06 194 ASN A C 1
ATOM 1502 O O . ASN A 1 194 ? -2.570 -4.767 -6.996 1.00 90.06 194 ASN A O 1
ATOM 1506 N N . LEU A 1 195 ? -0.825 -4.641 -8.420 1.00 94.00 195 LEU A N 1
ATOM 1507 C CA . LEU A 1 195 ? -0.746 -3.180 -8.401 1.00 94.00 195 LEU A CA 1
ATOM 1508 C C . LEU A 1 195 ? -1.970 -2.529 -9.044 1.00 94.00 195 LEU A C 1
ATOM 1510 O O . LEU A 1 195 ? -2.401 -2.929 -10.130 1.00 94.00 195 LEU A O 1
ATOM 1514 N N . SER A 1 196 ? -2.465 -1.453 -8.437 1.00 94.56 196 SER A N 1
ATOM 1515 C CA . SER A 1 196 ? -3.445 -0.584 -9.089 1.00 94.56 196 SER A CA 1
ATOM 1516 C C . SER A 1 196 ? -2.833 0.120 -10.316 1.00 94.56 196 SER A C 1
ATOM 1518 O O . SER A 1 196 ? -1.641 0.446 -10.320 1.00 94.56 196 SER A O 1
ATOM 1520 N N . PRO A 1 197 ? -3.628 0.436 -11.359 1.00 94.81 197 PRO A N 1
ATOM 1521 C CA . PRO A 1 197 ? -3.117 1.113 -12.556 1.00 94.81 197 PRO A CA 1
ATOM 1522 C C . PRO A 1 197 ? -2.480 2.473 -12.246 1.00 94.81 197 PRO A C 1
ATOM 1524 O O . PRO A 1 197 ? -1.536 2.891 -12.914 1.00 94.81 197 PRO A O 1
ATOM 1527 N N . VAL A 1 198 ? -2.989 3.166 -11.223 1.00 93.31 198 VAL A N 1
ATOM 1528 C CA . VAL A 1 198 ? -2.504 4.488 -10.812 1.00 93.31 198 VAL A CA 1
ATOM 1529 C C . VAL A 1 198 ? -1.099 4.385 -10.228 1.00 93.31 198 VAL A C 1
ATOM 1531 O O . VAL A 1 198 ? -0.203 5.114 -10.658 1.00 93.31 198 VAL A O 1
ATOM 1534 N N . VAL A 1 199 ? -0.895 3.464 -9.285 1.00 94.88 199 VAL A N 1
ATOM 1535 C CA . VAL A 1 199 ? 0.401 3.276 -8.624 1.00 94.88 199 VAL A CA 1
ATOM 1536 C C . VAL A 1 199 ? 1.403 2.626 -9.564 1.00 94.88 199 VAL A C 1
ATOM 1538 O O . VAL A 1 199 ? 2.566 3.010 -9.559 1.00 94.88 199 VAL A O 1
ATOM 1541 N N . LEU A 1 200 ? 0.970 1.716 -10.438 1.00 96.06 200 LEU A N 1
ATOM 1542 C CA . LEU A 1 200 ? 1.840 1.140 -11.459 1.00 96.06 200 LEU A CA 1
ATOM 1543 C C . LEU A 1 200 ? 2.358 2.204 -12.440 1.00 96.06 200 LEU A C 1
ATOM 1545 O O . LEU A 1 200 ? 3.553 2.242 -12.739 1.00 96.06 200 LEU A O 1
ATOM 1549 N N . ARG A 1 201 ? 1.481 3.105 -12.907 1.00 95.56 201 ARG A N 1
ATOM 1550 C CA . ARG A 1 201 ? 1.880 4.222 -13.776 1.00 95.56 201 ARG A CA 1
ATOM 1551 C C . ARG A 1 201 ? 2.871 5.146 -13.077 1.00 95.56 201 ARG A C 1
ATOM 1553 O O . ARG A 1 201 ? 3.864 5.540 -13.680 1.00 95.56 201 ARG A O 1
ATOM 1560 N N . GLU A 1 202 ? 2.607 5.492 -11.819 1.00 93.56 202 GLU A N 1
ATOM 1561 C CA . GLU A 1 202 ? 3.515 6.312 -11.014 1.00 93.56 202 GLU A CA 1
ATOM 1562 C C . GLU A 1 202 ? 4.862 5.609 -10.814 1.00 93.56 202 GLU A C 1
ATOM 1564 O O . GLU A 1 202 ? 5.901 6.207 -11.073 1.00 93.56 202 GLU A O 1
ATOM 1569 N N . MET A 1 203 ? 4.856 4.317 -10.483 1.00 94.56 203 MET A N 1
ATOM 1570 C CA . MET A 1 203 ? 6.054 3.512 -10.275 1.00 94.56 203 MET A CA 1
ATOM 1571 C C . MET A 1 203 ? 6.955 3.486 -11.514 1.00 94.56 203 MET A C 1
ATOM 1573 O O . MET A 1 203 ? 8.149 3.759 -11.382 1.00 94.56 203 MET A O 1
ATOM 1577 N N . ILE A 1 204 ? 6.388 3.186 -12.689 1.00 94.38 204 ILE A N 1
ATOM 1578 C CA . ILE A 1 204 ? 7.111 3.091 -13.969 1.00 94.38 204 ILE A CA 1
ATOM 1579 C C . ILE A 1 204 ? 7.480 4.474 -14.511 1.00 94.38 204 ILE A C 1
ATOM 1581 O O . ILE A 1 204 ? 8.484 4.608 -15.204 1.00 94.38 204 ILE A O 1
ATOM 1585 N N . GLY A 1 205 ? 6.726 5.524 -14.190 1.00 92.56 205 GLY A N 1
ATOM 1586 C CA . GLY A 1 205 ? 7.051 6.886 -14.615 1.00 92.56 205 GLY A CA 1
ATOM 1587 C C . GLY A 1 205 ? 8.351 7.430 -14.009 1.00 92.56 205 GLY A C 1
ATOM 1588 O O . GLY A 1 205 ? 8.943 8.356 -14.562 1.00 92.56 205 GLY A O 1
ATOM 1589 N N . ARG A 1 206 ? 8.830 6.857 -12.897 1.00 91.19 206 ARG A N 1
ATOM 1590 C CA . ARG A 1 206 ? 10.010 7.349 -12.170 1.00 91.19 206 ARG A CA 1
ATOM 1591 C C . ARG A 1 206 ? 11.320 6.983 -12.862 1.00 91.19 206 ARG A C 1
ATOM 1593 O O . ARG A 1 206 ? 11.555 5.829 -13.222 1.00 91.19 206 ARG A O 1
ATOM 1600 N N . ASP A 1 207 ? 12.227 7.956 -12.928 1.00 89.12 207 ASP A N 1
ATOM 1601 C CA . ASP A 1 207 ? 13.609 7.745 -13.377 1.00 89.12 207 ASP A CA 1
ATOM 1602 C C . ASP A 1 207 ? 14.378 6.775 -12.472 1.00 89.12 207 ASP A C 1
ATOM 1604 O O . ASP A 1 207 ? 15.224 6.029 -12.956 1.00 89.12 207 ASP A O 1
ATOM 1608 N N . SER A 1 208 ? 14.057 6.747 -11.175 1.00 88.56 208 SER A N 1
ATOM 1609 C CA . SER A 1 208 ? 14.746 5.924 -10.177 1.00 88.56 208 SER A CA 1
ATOM 1610 C C . SER A 1 208 ? 14.410 4.431 -10.247 1.00 88.56 208 SER A C 1
ATOM 1612 O O . SER A 1 208 ? 15.125 3.624 -9.653 1.00 88.56 208 SER A O 1
ATOM 1614 N N . PHE A 1 209 ? 13.354 4.043 -10.970 1.00 90.50 209 PHE A N 1
ATOM 1615 C CA . PHE A 1 209 ? 12.943 2.646 -11.102 1.00 90.50 209 PHE A CA 1
ATOM 1616 C C . PHE A 1 209 ? 13.796 1.924 -12.152 1.00 90.50 209 PHE A C 1
ATOM 1618 O O . PHE A 1 209 ? 13.402 1.771 -13.305 1.00 90.50 209 PHE A O 1
ATOM 1625 N N . PHE A 1 210 ? 15.007 1.531 -11.766 1.00 85.69 210 PHE A N 1
ATOM 1626 C CA . PHE A 1 210 ? 16.028 1.063 -12.699 1.00 85.69 210 PHE A CA 1
ATOM 1627 C C . PHE A 1 210 ? 15.935 -0.446 -12.998 1.00 85.69 210 PHE A C 1
ATOM 1629 O O . PHE A 1 210 ? 16.316 -1.283 -12.179 1.00 85.69 210 PHE A O 1
ATOM 1636 N N . ALA A 1 211 ? 15.470 -0.785 -14.203 1.00 88.88 211 ALA A N 1
ATOM 1637 C CA . ALA A 1 211 ? 15.460 -2.134 -14.771 1.00 88.88 211 ALA A CA 1
ATOM 1638 C C . ALA A 1 211 ? 15.563 -2.065 -16.311 1.00 88.88 211 ALA A C 1
ATOM 1640 O O . ALA A 1 211 ? 15.228 -1.020 -16.879 1.00 88.88 211 ALA A O 1
ATOM 1641 N N . PRO A 1 212 ? 15.999 -3.139 -17.002 1.00 89.81 212 PRO A N 1
ATOM 1642 C CA . PRO A 1 212 ? 15.978 -3.194 -18.460 1.00 89.81 212 PRO A CA 1
ATOM 1643 C C . PRO A 1 212 ? 14.570 -2.915 -18.994 1.00 89.81 212 PRO A C 1
ATOM 1645 O O . PRO A 1 212 ? 13.598 -3.540 -18.567 1.00 89.81 212 PRO A O 1
ATOM 1648 N N . GLU A 1 213 ? 14.450 -1.988 -19.947 1.00 91.81 213 GLU A N 1
ATOM 1649 C CA . GLU A 1 213 ? 13.135 -1.527 -20.415 1.00 91.81 213 GLU A CA 1
ATOM 1650 C C . GLU A 1 213 ? 12.307 -2.663 -21.037 1.00 91.81 213 GLU A C 1
ATOM 1652 O O . GLU A 1 213 ? 11.082 -2.687 -20.920 1.00 91.81 213 GLU A O 1
ATOM 1657 N N . VAL A 1 214 ? 12.974 -3.656 -21.634 1.00 92.06 214 VAL A N 1
ATOM 1658 C CA . VAL A 1 214 ? 12.329 -4.869 -22.151 1.00 92.06 214 VAL A CA 1
ATOM 1659 C C . VAL A 1 214 ? 11.647 -5.693 -21.055 1.00 92.06 214 VAL A C 1
ATOM 1661 O O . VAL A 1 214 ? 10.572 -6.248 -21.288 1.00 92.06 214 VAL A O 1
ATOM 1664 N N . ASP A 1 215 ? 12.219 -5.750 -19.853 1.00 94.12 215 ASP A N 1
ATOM 1665 C CA . ASP A 1 215 ? 11.643 -6.491 -18.730 1.00 94.12 215 ASP A CA 1
ATOM 1666 C C . ASP A 1 215 ? 10.499 -5.707 -18.082 1.00 94.12 215 ASP A C 1
ATOM 1668 O O . ASP A 1 215 ? 9.478 -6.298 -17.731 1.00 94.12 215 ASP A O 1
ATOM 1672 N N . ILE A 1 216 ? 10.605 -4.373 -18.031 1.00 95.25 216 I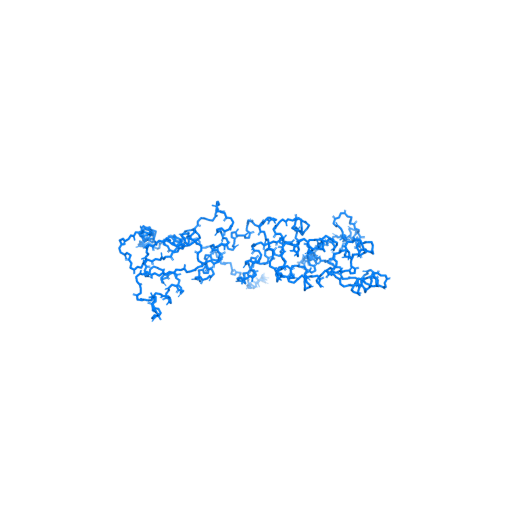LE A N 1
ATOM 1673 C CA . ILE A 1 216 ? 9.487 -3.494 -17.657 1.00 95.25 216 ILE A CA 1
ATOM 1674 C C . ILE A 1 216 ? 8.311 -3.717 -18.615 1.00 95.25 216 ILE A C 1
ATOM 1676 O O . ILE A 1 216 ? 7.191 -3.966 -18.170 1.00 95.25 216 ILE A O 1
ATOM 1680 N N . PHE A 1 217 ? 8.561 -3.701 -19.928 1.00 95.62 217 PHE A N 1
ATOM 1681 C CA . PHE A 1 217 ? 7.528 -3.933 -20.938 1.00 95.62 217 PHE A CA 1
ATOM 1682 C C . PHE A 1 217 ? 6.850 -5.302 -20.771 1.00 95.62 217 PHE A C 1
ATOM 1684 O O . PHE A 1 217 ? 5.620 -5.390 -20.752 1.00 95.62 217 PHE A O 1
ATOM 1691 N N . ARG A 1 218 ? 7.633 -6.378 -20.601 1.00 95.38 218 ARG A N 1
ATOM 1692 C CA . ARG A 1 218 ? 7.101 -7.734 -20.369 1.00 95.38 218 ARG A CA 1
ATOM 1693 C C . ARG A 1 218 ? 6.248 -7.810 -19.106 1.00 95.38 218 ARG A C 1
ATOM 1695 O O . ARG A 1 218 ? 5.176 -8.415 -19.139 1.00 95.38 218 ARG A O 1
ATOM 1702 N N . ALA A 1 219 ? 6.693 -7.186 -18.017 1.00 95.75 219 ALA A N 1
ATOM 1703 C CA . ALA A 1 219 ? 5.944 -7.156 -16.768 1.00 95.75 219 ALA A CA 1
ATOM 1704 C C . ALA A 1 219 ? 4.610 -6.411 -16.929 1.00 95.75 219 ALA A C 1
ATOM 1706 O O . ALA A 1 219 ? 3.579 -6.917 -16.491 1.00 95.75 219 ALA A O 1
ATOM 1707 N N . VAL A 1 220 ? 4.594 -5.266 -17.625 1.00 96.25 220 VAL A N 1
ATOM 1708 C CA . VAL A 1 220 ? 3.356 -4.525 -17.934 1.00 96.25 220 VAL A CA 1
ATOM 1709 C C . VAL A 1 220 ? 2.401 -5.362 -18.785 1.00 96.25 220 VAL A C 1
ATOM 1711 O O . VAL A 1 220 ? 1.202 -5.375 -18.513 1.00 96.25 220 VAL A O 1
ATOM 1714 N N . CYS A 1 221 ? 2.906 -6.112 -19.768 1.00 94.38 221 CYS A N 1
ATOM 1715 C CA . CYS A 1 221 ? 2.079 -7.028 -20.560 1.00 94.38 221 CYS A CA 1
ATOM 1716 C C . CYS A 1 221 ? 1.458 -8.133 -19.693 1.00 94.38 221 CYS A C 1
ATOM 1718 O O . CYS A 1 221 ? 0.271 -8.428 -19.824 1.00 94.38 221 CYS A O 1
ATOM 1720 N N . SER A 1 222 ? 2.244 -8.718 -18.785 1.00 95.25 222 SER A N 1
ATOM 1721 C CA . SER A 1 222 ? 1.762 -9.722 -17.828 1.00 95.25 222 SER A CA 1
ATOM 1722 C C . SER A 1 222 ? 0.684 -9.146 -16.901 1.00 95.25 222 SER A C 1
ATOM 1724 O O . SER A 1 222 ? -0.377 -9.744 -16.720 1.00 95.25 222 SER A O 1
ATOM 1726 N N . TRP A 1 223 ? 0.904 -7.932 -16.385 1.00 96.44 223 TRP A N 1
ATOM 1727 C CA . TRP A 1 223 ? -0.073 -7.208 -15.573 1.00 96.44 223 TRP A CA 1
ATOM 1728 C C . TRP A 1 223 ? -1.367 -6.920 -16.346 1.00 96.44 223 TRP A C 1
ATOM 1730 O O . TRP A 1 223 ? -2.453 -7.143 -15.812 1.00 96.44 223 TRP A O 1
ATOM 1740 N N . ALA A 1 224 ? -1.272 -6.495 -17.609 1.00 95.12 224 ALA A N 1
ATOM 1741 C CA . ALA A 1 224 ? -2.428 -6.217 -18.462 1.00 95.12 224 ALA A CA 1
ATOM 1742 C C . ALA A 1 224 ? -3.246 -7.485 -18.751 1.00 95.12 224 ALA A C 1
ATOM 1744 O O . ALA A 1 224 ? -4.474 -7.454 -18.715 1.00 95.12 224 ALA A O 1
ATOM 1745 N N . ALA A 1 225 ? -2.574 -8.619 -18.974 1.00 94.06 225 ALA A N 1
ATOM 1746 C CA . ALA A 1 225 ? -3.232 -9.912 -19.144 1.00 94.06 225 ALA A CA 1
ATOM 1747 C C . ALA A 1 225 ? -3.963 -10.370 -17.868 1.00 94.06 225 ALA A C 1
ATOM 1749 O O . ALA A 1 225 ? -5.017 -10.998 -17.955 1.00 94.06 225 ALA A O 1
ATOM 1750 N N . HIS A 1 226 ? -3.424 -10.042 -16.689 1.00 94.88 226 HIS A N 1
ATOM 1751 C CA . HIS A 1 226 ? -4.050 -10.346 -15.401 1.00 94.88 226 HIS A CA 1
ATOM 1752 C C . HIS A 1 226 ? -5.216 -9.401 -15.056 1.00 94.88 226 HIS A C 1
ATOM 1754 O O . HIS A 1 226 ? -6.136 -9.797 -14.344 1.00 94.88 226 HIS A O 1
ATOM 1760 N N . ASN A 1 227 ? -5.208 -8.174 -15.588 1.00 93.62 227 ASN A N 1
ATOM 1761 C CA . ASN A 1 227 ? -6.173 -7.115 -15.281 1.00 93.62 227 ASN A CA 1
ATOM 1762 C C . ASN A 1 227 ? -6.949 -6.651 -16.535 1.00 93.62 227 ASN A C 1
ATOM 1764 O O . ASN A 1 227 ? -6.845 -5.485 -16.923 1.00 93.62 227 ASN A O 1
ATOM 1768 N N . PRO A 1 228 ? -7.780 -7.511 -17.161 1.00 91.06 228 PRO A N 1
ATOM 1769 C CA . PRO A 1 228 ? -8.439 -7.209 -18.440 1.00 91.06 228 PRO A CA 1
ATOM 1770 C C . PRO A 1 228 ? -9.476 -6.078 -18.360 1.00 91.06 228 PRO A C 1
ATOM 1772 O O . PRO A 1 228 ? -9.904 -5.555 -19.386 1.00 91.06 228 PRO A O 1
ATOM 1775 N N . SER A 1 229 ? -9.913 -5.708 -17.153 1.00 92.44 229 SER A N 1
ATOM 1776 C CA . SER A 1 229 ? -10.832 -4.591 -16.917 1.00 92.44 229 SER A CA 1
ATOM 1777 C C . SER A 1 229 ? -10.159 -3.218 -16.972 1.00 92.44 229 SER A C 1
ATOM 1779 O O . SER A 1 229 ? -10.857 -2.208 -17.041 1.00 92.44 229 SER A O 1
ATOM 1781 N N . SER A 1 230 ? -8.829 -3.166 -16.898 1.00 92.25 230 SER A N 1
ATOM 1782 C CA . SER A 1 230 ? -8.054 -1.928 -16.815 1.00 92.25 230 SER A CA 1
ATOM 1783 C C . SER A 1 230 ? -7.381 -1.632 -18.155 1.00 92.25 230 SER A C 1
ATOM 1785 O O . SER A 1 230 ? -6.798 -2.525 -18.761 1.00 92.25 230 SER A O 1
ATOM 1787 N N . ASP A 1 231 ? -7.429 -0.379 -18.615 1.00 91.00 231 ASP A N 1
ATOM 1788 C CA . ASP A 1 231 ? -6.736 0.035 -19.844 1.00 91.00 231 ASP A CA 1
ATOM 1789 C C . ASP A 1 231 ? -5.216 0.141 -19.598 1.00 91.00 231 ASP A C 1
ATOM 1791 O O . ASP A 1 231 ? -4.798 0.956 -18.767 1.00 91.00 231 ASP A O 1
ATOM 1795 N N . PRO A 1 232 ? -4.368 -0.646 -20.291 1.00 92.12 232 PRO A N 1
ATOM 1796 C CA . PRO A 1 232 ? -2.921 -0.603 -20.101 1.00 92.12 232 PRO A CA 1
ATOM 1797 C C . PRO A 1 232 ? -2.242 0.570 -20.820 1.00 92.12 232 PRO A C 1
ATOM 1799 O O . PRO A 1 232 ? -1.079 0.855 -20.529 1.00 92.12 232 PRO A O 1
ATOM 1802 N N . LYS A 1 233 ? -2.920 1.271 -21.743 1.00 90.81 233 LYS A N 1
ATOM 1803 C CA . LYS A 1 233 ? -2.296 2.327 -22.566 1.00 90.81 233 LYS A CA 1
ATOM 1804 C C . LYS A 1 233 ? -1.598 3.426 -21.753 1.00 90.81 233 LYS A C 1
ATOM 1806 O O . LYS A 1 233 ? -0.433 3.689 -22.044 1.00 90.81 233 LYS A O 1
ATOM 1811 N N . PRO A 1 234 ? 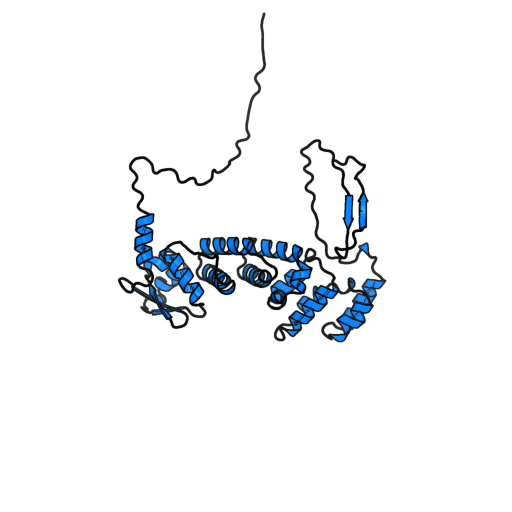-2.201 4.003 -20.691 1.00 93.31 234 PRO A N 1
ATOM 1812 C CA . PRO A 1 234 ? -1.543 5.054 -19.908 1.00 93.31 234 PRO A CA 1
ATOM 1813 C C . PRO A 1 234 ? -0.282 4.579 -19.176 1.00 93.31 234 PRO A C 1
ATOM 1815 O O . PRO A 1 234 ? 0.548 5.394 -18.783 1.00 93.31 234 PRO A O 1
ATOM 1818 N N . ILE A 1 235 ? -0.160 3.271 -18.935 1.00 94.75 235 ILE A N 1
ATOM 1819 C CA . ILE A 1 235 ? 1.013 2.660 -18.302 1.00 94.75 235 ILE A CA 1
ATOM 1820 C C . ILE A 1 235 ? 2.083 2.391 -19.363 1.00 94.75 235 ILE A C 1
ATOM 1822 O O . ILE A 1 235 ? 3.256 2.675 -19.133 1.00 94.75 235 ILE A O 1
ATOM 1826 N N . LEU A 1 236 ? 1.680 1.898 -20.538 1.00 93.12 236 LEU A N 1
ATOM 1827 C CA . LEU A 1 236 ? 2.572 1.659 -21.676 1.00 93.12 236 LEU A CA 1
ATOM 1828 C C . LEU A 1 236 ? 3.228 2.947 -22.187 1.00 93.12 236 LEU A C 1
ATOM 1830 O O . LEU A 1 236 ? 4.384 2.906 -22.589 1.00 93.12 236 LEU A O 1
ATOM 1834 N N . GLU A 1 237 ? 2.550 4.092 -22.099 1.00 92.31 237 GLU A N 1
ATOM 1835 C CA . GLU A 1 237 ? 3.136 5.410 -22.399 1.00 92.31 237 GLU A CA 1
ATOM 1836 C C . GLU A 1 237 ? 4.310 5.781 -21.475 1.00 92.31 237 GLU A C 1
ATOM 1838 O O . GLU A 1 237 ? 5.157 6.590 -21.848 1.00 92.31 237 GLU A O 1
ATOM 1843 N N . MET A 1 238 ? 4.385 5.197 -20.272 1.00 94.00 238 MET A N 1
ATOM 1844 C CA . MET A 1 238 ? 5.510 5.403 -19.351 1.00 94.00 238 MET A CA 1
ATOM 1845 C C . MET A 1 238 ? 6.702 4.484 -19.664 1.00 94.00 238 MET A C 1
ATOM 1847 O O . MET A 1 238 ? 7.786 4.672 -19.101 1.00 94.00 238 MET A O 1
ATOM 1851 N N . VAL A 1 239 ? 6.515 3.486 -20.538 1.00 93.75 239 VAL A N 1
ATOM 1852 C CA . VAL A 1 239 ? 7.585 2.606 -21.014 1.00 93.75 239 VAL A CA 1
ATOM 1853 C C . VAL A 1 239 ? 8.364 3.329 -22.107 1.00 93.75 239 VAL A C 1
ATOM 1855 O O . VAL A 1 239 ? 7.824 3.771 -23.121 1.00 93.75 239 VAL A O 1
ATOM 1858 N N . ARG A 1 240 ? 9.672 3.447 -21.916 1.00 92.75 240 ARG A N 1
ATOM 1859 C CA . ARG A 1 240 ? 10.572 4.226 -22.766 1.00 92.75 240 ARG A CA 1
ATOM 1860 C C . ARG A 1 240 ? 11.001 3.399 -23.968 1.00 92.75 240 ARG A C 1
ATOM 1862 O O . ARG A 1 240 ? 12.143 2.961 -24.046 1.00 92.75 240 ARG A O 1
ATOM 1869 N N . LEU A 1 241 ? 10.088 3.214 -24.925 1.00 90.50 241 LEU A N 1
ATOM 1870 C CA . LEU A 1 241 ? 10.320 2.428 -26.146 1.00 90.50 241 LEU A CA 1
ATOM 1871 C C . LEU A 1 241 ? 11.665 2.702 -26.857 1.00 90.50 241 LEU A C 1
ATOM 1873 O O . LEU A 1 241 ? 12.285 1.733 -27.294 1.00 90.50 241 LEU A O 1
ATOM 1877 N N . PRO A 1 242 ? 12.183 3.951 -26.919 1.00 89.25 242 PRO A N 1
ATOM 1878 C CA . PRO A 1 242 ? 13.496 4.232 -27.512 1.00 89.25 242 PRO A CA 1
ATOM 1879 C C . PRO A 1 242 ? 14.701 3.583 -26.804 1.00 89.25 242 PRO A C 1
ATOM 1881 O O . PRO A 1 242 ? 15.811 3.621 -27.336 1.00 89.25 242 PRO A O 1
ATOM 1884 N N . LEU A 1 243 ? 14.519 3.031 -25.599 1.00 87.81 243 LEU A N 1
ATOM 1885 C CA . LEU A 1 243 ? 15.549 2.288 -24.867 1.00 87.81 243 LEU A CA 1
ATOM 1886 C C . LEU A 1 243 ? 15.562 0.787 -25.195 1.00 87.81 243 LEU A C 1
ATOM 1888 O O . LEU A 1 243 ? 16.488 0.097 -24.774 1.00 87.81 243 LEU A O 1
ATOM 1892 N N . LEU A 1 244 ? 14.570 0.273 -25.930 1.00 89.62 244 LEU A N 1
ATOM 1893 C CA . LEU A 1 244 ? 14.592 -1.101 -26.431 1.00 89.62 244 LEU A CA 1
ATOM 1894 C C . LEU A 1 244 ? 15.419 -1.200 -27.715 1.00 89.62 244 LEU A C 1
ATOM 1896 O O . LEU A 1 244 ? 15.482 -0.280 -28.530 1.00 89.62 244 LEU A O 1
ATOM 1900 N N . THR A 1 245 ? 16.026 -2.360 -27.932 1.00 89.19 245 THR A N 1
ATOM 1901 C CA . THR A 1 245 ? 16.714 -2.657 -29.188 1.00 89.19 245 THR A CA 1
ATOM 1902 C C . THR A 1 245 ? 15.709 -2.913 -30.318 1.00 89.19 245 THR A C 1
ATOM 1904 O O . THR A 1 245 ? 14.589 -3.376 -30.096 1.00 89.19 245 THR A O 1
ATOM 1907 N N . VAL A 1 246 ? 16.112 -2.675 -31.573 1.00 89.81 246 VAL A N 1
ATOM 1908 C CA . VAL A 1 246 ? 15.256 -2.942 -32.749 1.00 89.81 246 VAL A CA 1
ATOM 1909 C C . VAL A 1 246 ? 14.727 -4.391 -32.780 1.00 89.81 246 VAL A C 1
ATOM 1911 O O . VAL A 1 246 ? 13.534 -4.573 -33.039 1.00 89.81 246 VAL A O 1
ATOM 1914 N N . PRO A 1 247 ? 15.530 -5.436 -32.475 1.00 92.25 247 PRO A N 1
ATOM 1915 C CA . PRO A 1 247 ? 15.009 -6.796 -32.362 1.00 92.25 247 PRO A CA 1
ATOM 1916 C C . PRO A 1 247 ? 13.925 -6.955 -31.290 1.00 92.25 247 PRO A C 1
ATOM 1918 O O . PRO A 1 247 ? 12.983 -7.712 -31.503 1.00 92.25 247 PRO A O 1
ATOM 1921 N N . GLU A 1 248 ? 14.021 -6.259 -30.158 1.00 92.06 248 GLU A N 1
ATOM 1922 C CA . GLU A 1 248 ? 13.011 -6.325 -29.094 1.00 92.06 248 GLU A CA 1
ATOM 1923 C C . GLU A 1 248 ? 11.722 -5.602 -29.493 1.00 92.06 248 GLU A C 1
ATOM 1925 O O . GLU A 1 248 ? 10.633 -6.140 -29.302 1.00 92.06 248 GLU A O 1
ATOM 1930 N N . LEU A 1 249 ? 11.821 -4.439 -30.137 1.00 91.00 249 LEU A N 1
ATOM 1931 C CA . LEU A 1 249 ? 10.656 -3.729 -30.675 1.00 91.00 249 LEU A CA 1
ATOM 1932 C C . LEU A 1 249 ? 9.880 -4.596 -31.685 1.00 91.00 249 LEU A C 1
ATOM 1934 O O . LEU A 1 249 ? 8.650 -4.661 -31.652 1.00 91.00 249 LEU A O 1
ATOM 1938 N N . LEU A 1 250 ? 10.590 -5.319 -32.554 1.00 90.00 250 LEU A N 1
ATOM 1939 C CA . LEU A 1 250 ? 9.969 -6.146 -33.590 1.00 90.00 250 LEU A CA 1
ATOM 1940 C C . LEU A 1 250 ? 9.486 -7.515 -33.093 1.00 90.00 250 LEU A C 1
ATOM 1942 O O . LEU A 1 250 ? 8.456 -7.989 -33.569 1.00 90.00 250 LEU A O 1
ATOM 1946 N N . ASN A 1 251 ? 10.210 -8.152 -32.169 1.00 92.50 251 ASN A N 1
ATOM 1947 C CA . ASN A 1 251 ? 9.933 -9.534 -31.755 1.00 92.50 251 ASN A CA 1
ATOM 1948 C C . ASN A 1 251 ? 9.253 -9.650 -30.385 1.00 92.50 251 ASN A C 1
ATOM 1950 O O . ASN A 1 251 ? 8.709 -10.707 -30.081 1.00 92.50 251 ASN A O 1
ATOM 1954 N N . VAL A 1 252 ? 9.292 -8.604 -29.554 1.00 92.31 252 VAL A N 1
ATOM 1955 C CA . VAL A 1 252 ? 8.679 -8.592 -28.215 1.00 92.31 252 VAL A CA 1
ATOM 1956 C C . VAL A 1 252 ? 7.504 -7.624 -28.167 1.00 92.31 252 VAL A C 1
ATOM 1958 O O . VAL A 1 252 ? 6.431 -8.021 -27.730 1.00 92.31 252 VAL A O 1
ATOM 1961 N N . VAL A 1 253 ? 7.670 -6.384 -28.640 1.00 92.25 253 VAL A N 1
ATOM 1962 C CA . VAL A 1 253 ? 6.611 -5.359 -28.555 1.00 92.25 253 VAL A CA 1
ATOM 1963 C C . VAL A 1 253 ? 5.531 -5.585 -29.606 1.00 92.25 253 VAL A C 1
ATOM 1965 O O . VAL A 1 253 ? 4.362 -5.751 -29.260 1.00 92.25 253 VAL A O 1
ATOM 1968 N N . ARG A 1 254 ? 5.912 -5.658 -30.887 1.00 90.19 254 ARG A N 1
ATOM 1969 C CA . ARG A 1 254 ? 4.967 -5.782 -32.007 1.00 90.19 254 ARG A CA 1
ATOM 1970 C C . ARG A 1 254 ? 3.970 -6.949 -31.880 1.00 90.19 254 ARG A C 1
ATOM 1972 O O . ARG A 1 254 ? 2.802 -6.705 -32.148 1.00 90.19 254 ARG A O 1
ATOM 1979 N N . PRO A 1 255 ? 4.350 -8.179 -31.472 1.00 93.25 255 PRO A N 1
ATOM 1980 C CA . PRO A 1 255 ? 3.402 -9.298 -31.412 1.00 93.25 255 PRO A CA 1
ATOM 1981 C C . PRO A 1 255 ? 2.312 -9.165 -30.341 1.00 93.25 255 PRO A C 1
ATOM 1983 O O . PRO A 1 255 ? 1.375 -9.955 -30.345 1.00 93.25 255 PRO A O 1
ATOM 1986 N N . THR A 1 256 ? 2.447 -8.225 -29.399 1.00 90.88 256 THR A N 1
ATOM 1987 C CA . THR A 1 256 ? 1.448 -8.024 -28.337 1.00 90.88 256 THR A CA 1
ATOM 1988 C C . THR A 1 256 ? 0.222 -7.248 -28.806 1.00 90.88 256 THR A C 1
ATOM 1990 O O . THR A 1 256 ? -0.795 -7.287 -28.120 1.00 90.88 256 THR A O 1
ATOM 1993 N N . ASP A 1 257 ? 0.321 -6.511 -29.921 1.00 88.75 257 ASP A N 1
ATOM 1994 C CA . ASP A 1 257 ? -0.703 -5.580 -30.422 1.00 88.75 257 ASP A CA 1
ATOM 1995 C C . ASP A 1 257 ? -1.187 -4.532 -29.387 1.00 88.75 257 ASP A C 1
ATOM 1997 O O . ASP A 1 257 ? -2.188 -3.846 -29.598 1.00 88.75 257 ASP A O 1
ATOM 2001 N N . LEU A 1 258 ? -0.461 -4.359 -28.272 1.00 88.31 258 LEU A N 1
ATOM 2002 C CA . LEU A 1 258 ? -0.770 -3.374 -27.227 1.00 88.31 258 LEU A CA 1
ATOM 2003 C C . LEU A 1 258 ? -0.253 -1.967 -27.565 1.00 88.31 258 LEU A C 1
ATOM 2005 O O . LEU A 1 258 ? -0.748 -0.977 -27.027 1.00 88.31 258 LEU A O 1
ATOM 2009 N N . VAL A 1 259 ? 0.741 -1.881 -28.452 1.00 89.62 259 VAL A N 1
ATOM 2010 C CA . VAL A 1 259 ? 1.375 -0.638 -28.907 1.00 89.62 259 VAL A CA 1
ATOM 2011 C C . VAL A 1 259 ? 1.136 -0.483 -30.406 1.00 89.62 259 VAL A C 1
ATOM 2013 O O . VAL A 1 259 ? 1.328 -1.426 -31.173 1.00 89.62 259 VAL A O 1
ATOM 2016 N N . GLY A 1 260 ? 0.719 0.712 -30.830 1.00 88.44 260 GLY A N 1
ATOM 2017 C CA . GLY A 1 260 ? 0.446 1.000 -32.238 1.00 88.44 260 GLY A CA 1
ATOM 2018 C C . GLY A 1 260 ? 1.705 0.917 -33.116 1.00 88.44 260 GLY A C 1
ATOM 2019 O O . GLY A 1 260 ? 2.800 1.238 -32.647 1.00 88.44 260 GLY A O 1
ATOM 2020 N N . PRO A 1 261 ? 1.573 0.531 -34.400 1.00 89.00 261 PRO A N 1
ATOM 2021 C CA . PRO A 1 261 ? 2.711 0.401 -35.310 1.00 89.00 261 PRO A CA 1
ATOM 2022 C C . PRO A 1 261 ? 3.471 1.719 -35.497 1.00 89.00 261 PRO A C 1
ATOM 2024 O O . PRO A 1 261 ? 4.695 1.689 -35.580 1.00 89.00 261 PRO A O 1
ATOM 2027 N N . ASP A 1 262 ? 2.773 2.859 -35.491 1.00 90.06 262 ASP A N 1
ATOM 2028 C CA . ASP A 1 262 ? 3.391 4.184 -35.616 1.00 90.06 262 ASP A CA 1
ATOM 2029 C C . ASP A 1 262 ? 4.326 4.476 -34.433 1.00 90.06 262 ASP A C 1
ATOM 2031 O O . ASP A 1 262 ? 5.481 4.826 -34.639 1.00 90.06 262 ASP A O 1
ATOM 2035 N N . CYS A 1 263 ? 3.900 4.181 -33.198 1.00 89.50 263 CYS A N 1
ATOM 2036 C CA . CYS A 1 263 ? 4.742 4.346 -32.009 1.00 89.50 263 CYS A CA 1
ATOM 2037 C C . CYS A 1 263 ? 6.009 3.474 -32.053 1.00 89.50 263 CYS A C 1
ATOM 2039 O O . CYS A 1 263 ? 7.055 3.867 -31.542 1.00 89.50 263 CYS A O 1
ATOM 2041 N N . ILE A 1 264 ? 5.925 2.281 -32.654 1.00 89.12 264 ILE A N 1
ATOM 2042 C CA . ILE A 1 264 ? 7.083 1.394 -32.835 1.00 89.12 264 ILE A CA 1
ATOM 2043 C C . ILE A 1 264 ? 8.044 1.981 -33.875 1.00 89.12 264 ILE A C 1
ATOM 2045 O O . ILE A 1 264 ? 9.255 1.956 -33.666 1.00 89.12 264 ILE A O 1
ATOM 2049 N N . LEU A 1 265 ? 7.521 2.509 -34.985 1.00 88.88 265 LEU A N 1
ATOM 2050 C CA . LEU A 1 265 ? 8.331 3.156 -36.019 1.00 88.88 265 LEU A CA 1
ATOM 2051 C C . LEU A 1 265 ? 9.025 4.410 -35.480 1.00 88.88 265 LEU A C 1
ATOM 2053 O O . LEU A 1 265 ? 10.232 4.551 -35.674 1.00 88.88 265 LEU A O 1
ATOM 2057 N N . ASP A 1 266 ? 8.300 5.245 -34.735 1.00 90.25 266 ASP A N 1
ATOM 2058 C CA . ASP A 1 266 ? 8.841 6.431 -34.067 1.00 90.25 266 ASP A CA 1
ATOM 2059 C C . ASP A 1 266 ? 9.955 6.047 -33.082 1.00 90.25 266 ASP A C 1
ATOM 2061 O O . ASP A 1 266 ? 11.015 6.673 -33.051 1.00 90.25 266 ASP A O 1
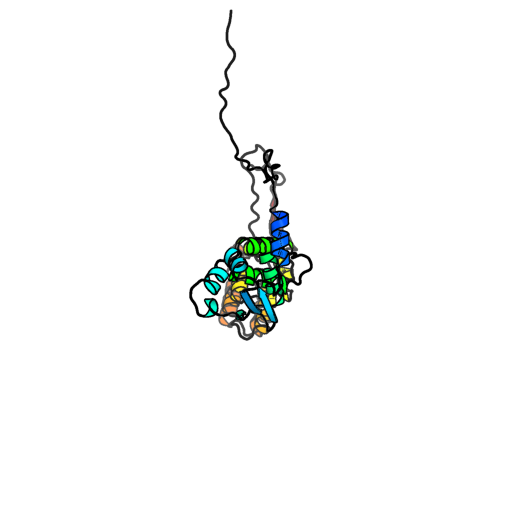ATOM 2065 N N . ALA A 1 267 ? 9.763 4.969 -32.310 1.00 88.31 267 ALA A N 1
ATOM 2066 C CA . ALA A 1 267 ? 10.788 4.460 -31.405 1.00 88.31 267 ALA A CA 1
ATOM 2067 C C . ALA A 1 267 ? 12.042 3.989 -32.159 1.00 88.31 267 ALA A C 1
ATOM 2069 O O . ALA A 1 267 ? 13.146 4.354 -31.764 1.00 88.31 267 ALA A O 1
ATOM 2070 N N . ILE A 1 268 ? 11.896 3.242 -33.262 1.00 88.62 268 ILE A N 1
ATOM 2071 C CA . ILE A 1 268 ? 13.034 2.807 -34.094 1.00 88.62 268 ILE A CA 1
ATOM 2072 C C . ILE A 1 268 ? 13.776 4.020 -34.665 1.00 88.62 268 ILE A C 1
ATOM 2074 O O . ILE A 1 268 ? 15.007 4.062 -34.599 1.00 88.62 268 ILE A O 1
ATOM 2078 N N . GLN A 1 269 ? 13.045 5.018 -35.172 1.00 88.06 269 GLN A N 1
ATOM 2079 C CA . GLN A 1 269 ? 13.636 6.254 -35.675 1.00 88.06 269 GLN A CA 1
ATOM 2080 C C . GLN A 1 269 ? 14.461 6.944 -34.580 1.00 88.06 269 GLN A C 1
ATOM 2082 O O . GLN A 1 269 ? 15.645 7.228 -34.78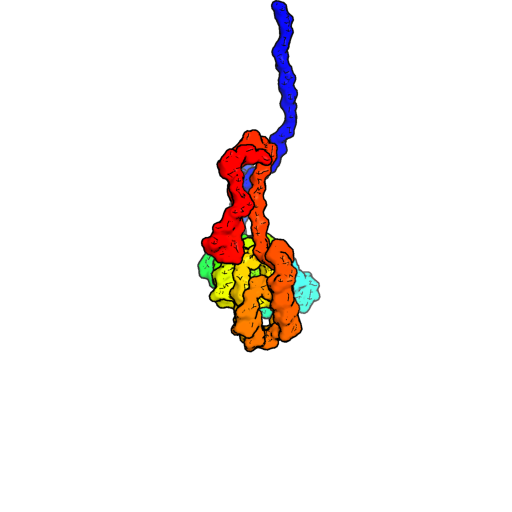6 1.00 88.06 269 GLN A O 1
ATOM 2087 N N . LEU A 1 270 ? 13.888 7.112 -33.384 1.00 84.50 270 LEU A N 1
ATOM 2088 C CA . LEU A 1 270 ? 14.578 7.691 -32.232 1.00 84.50 270 LEU A CA 1
ATOM 2089 C C . LEU A 1 270 ? 15.814 6.882 -31.821 1.00 84.50 270 LEU A C 1
ATOM 2091 O O . LEU A 1 270 ? 16.845 7.487 -31.528 1.00 84.50 270 LEU A O 1
ATOM 2095 N N . CYS A 1 271 ? 15.761 5.546 -31.845 1.00 80.44 271 CYS A N 1
ATOM 2096 C CA . CYS A 1 271 ? 16.926 4.703 -31.568 1.00 80.44 271 CYS A CA 1
ATOM 2097 C C . CYS A 1 271 ? 18.073 4.956 -32.561 1.00 80.44 271 CYS A C 1
ATOM 2099 O O . CYS A 1 271 ? 19.238 4.893 -32.168 1.00 80.44 271 CYS A O 1
ATOM 2101 N N . THR A 1 272 ? 17.762 5.223 -33.834 1.00 80.75 272 THR A N 1
ATOM 2102 C CA . THR A 1 272 ? 18.769 5.416 -34.892 1.00 80.75 272 THR A CA 1
ATOM 2103 C C . THR A 1 272 ? 19.297 6.844 -35.014 1.00 80.75 272 THR A C 1
ATOM 2105 O O . THR A 1 272 ? 20.457 7.027 -35.375 1.00 80.75 272 THR A O 1
ATOM 2108 N N . GLU A 1 273 ? 18.467 7.848 -34.731 1.00 83.00 273 GLU A N 1
ATOM 2109 C CA . GLU A 1 273 ? 18.788 9.261 -34.977 1.00 83.00 273 GLU A CA 1
ATOM 2110 C C . GLU A 1 273 ? 19.285 9.991 -33.723 1.00 83.00 273 GLU A C 1
ATOM 2112 O O . GLU A 1 273 ? 20.072 10.937 -33.824 1.00 83.00 273 GLU A O 1
ATOM 2117 N N . THR A 1 274 ? 18.855 9.558 -32.535 1.00 79.38 274 THR A N 1
ATOM 2118 C CA . THR A 1 274 ? 19.210 10.217 -31.273 1.00 79.38 274 THR A CA 1
ATOM 2119 C C . THR A 1 274 ? 20.609 9.803 -30.835 1.00 79.38 274 THR A C 1
ATOM 2121 O O . THR A 1 274 ? 20.940 8.617 -30.797 1.00 79.38 274 THR A O 1
ATOM 2124 N N . ARG A 1 275 ? 21.432 10.783 -30.448 1.00 73.06 275 ARG A N 1
ATOM 2125 C CA . ARG A 1 275 ? 22.723 10.514 -29.803 1.00 73.06 275 ARG A CA 1
ATOM 2126 C C . ARG A 1 275 ? 22.479 9.775 -28.494 1.00 73.06 275 ARG A C 1
ATOM 2128 O O . ARG A 1 275 ? 21.576 10.143 -27.752 1.00 73.06 275 ARG A O 1
ATOM 2135 N N . ASP A 1 276 ? 23.320 8.797 -28.168 1.00 69.88 276 ASP A N 1
ATOM 2136 C CA . ASP A 1 276 ? 23.128 7.993 -26.954 1.00 69.88 276 ASP A CA 1
ATOM 2137 C C . ASP A 1 276 ? 22.983 8.849 -25.689 1.00 69.88 276 ASP A C 1
ATOM 2139 O O . ASP A 1 276 ? 22.132 8.549 -24.863 1.00 69.88 276 ASP A O 1
ATOM 2143 N N . ALA A 1 277 ? 23.736 9.945 -25.560 1.00 65.56 277 ALA A N 1
ATOM 2144 C CA . ALA A 1 277 ? 23.677 10.841 -24.400 1.00 65.56 277 ALA A CA 1
ATOM 2145 C C . ALA A 1 277 ? 22.321 11.550 -24.200 1.00 65.56 277 ALA A C 1
ATOM 2147 O O . ALA A 1 277 ? 22.018 11.953 -23.082 1.00 65.56 277 ALA A O 1
ATOM 2148 N N . ASP A 1 278 ? 21.517 11.681 -25.257 1.00 73.75 278 ASP A N 1
ATOM 2149 C CA . ASP A 1 278 ? 20.226 12.378 -25.232 1.00 73.75 278 ASP A CA 1
ATOM 2150 C C . ASP A 1 278 ? 19.046 11.402 -25.052 1.00 73.75 278 ASP A C 1
ATOM 2152 O O . ASP A 1 278 ? 17.880 11.803 -25.072 1.00 73.75 278 ASP A O 1
ATOM 2156 N N . ARG A 1 279 ? 19.325 10.100 -24.887 1.00 75.94 279 ARG A N 1
ATOM 2157 C CA . ARG A 1 279 ? 18.288 9.089 -24.663 1.00 75.94 279 ARG A CA 1
ATOM 2158 C C . ARG A 1 279 ? 17.699 9.208 -23.254 1.00 75.94 279 ARG A C 1
ATOM 2160 O O . ARG A 1 279 ? 18.424 9.511 -22.305 1.00 75.94 279 ARG A O 1
ATOM 2167 N N . PRO A 1 280 ? 16.400 8.908 -23.079 1.00 80.06 280 PRO A N 1
ATOM 2168 C CA . PRO A 1 280 ? 15.698 9.095 -21.812 1.00 80.06 280 PRO A CA 1
ATOM 2169 C C . PRO A 1 280 ? 16.012 7.967 -20.815 1.00 80.06 280 PRO A C 1
ATOM 2171 O O . PRO A 1 280 ? 15.109 7.276 -20.353 1.00 80.06 280 PRO A O 1
ATOM 2174 N N . TYR A 1 281 ? 17.281 7.720 -20.493 1.00 81.38 281 TYR A N 1
ATOM 2175 C CA . TYR A 1 281 ? 17.665 6.642 -19.581 1.00 81.38 281 TYR A CA 1
ATOM 2176 C C . TYR A 1 281 ? 17.033 6.793 -18.198 1.00 81.38 281 TYR A C 1
ATOM 2178 O O . TYR A 1 281 ? 16.825 7.896 -17.694 1.00 81.38 281 TYR A O 1
ATOM 2186 N N . ARG A 1 282 ? 16.749 5.649 -17.576 1.00 84.25 282 ARG A N 1
ATOM 2187 C CA . ARG A 1 282 ? 16.420 5.572 -16.153 1.00 84.25 282 ARG A CA 1
ATOM 2188 C C . ARG A 1 282 ? 17.715 5.697 -15.357 1.00 84.25 282 ARG A C 1
ATOM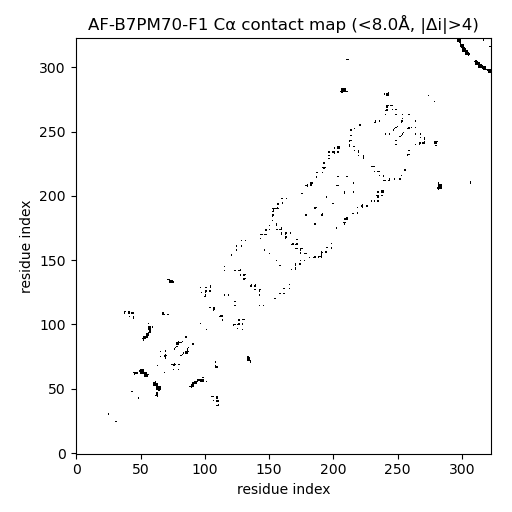 2190 O O . ARG A 1 282 ? 18.730 5.119 -15.741 1.00 84.25 282 ARG A O 1
ATOM 2197 N N . GLY A 1 283 ? 17.692 6.458 -14.273 1.00 70.19 283 GLY A N 1
ATOM 2198 C CA . GLY A 1 283 ? 18.873 6.749 -13.477 1.00 70.19 283 GLY A CA 1
ATOM 2199 C C . GLY A 1 283 ? 18.517 7.130 -12.048 1.00 70.19 283 GLY A C 1
ATOM 2200 O O . GLY A 1 283 ? 17.511 7.786 -11.786 1.00 70.19 283 GLY A O 1
ATOM 2201 N N . SER A 1 284 ? 19.377 6.730 -11.115 1.00 60.47 284 SER A N 1
ATOM 2202 C CA . SER A 1 284 ? 19.321 7.175 -9.726 1.00 60.47 284 SER A CA 1
ATOM 2203 C C . SER A 1 284 ? 20.524 8.063 -9.442 1.00 60.47 284 SER A C 1
ATOM 2205 O O . SER A 1 284 ? 21.666 7.673 -9.685 1.00 60.47 284 SER A O 1
ATOM 2207 N N . LEU A 1 285 ? 20.277 9.257 -8.904 1.00 56.38 285 LEU A N 1
ATOM 2208 C CA . LEU A 1 285 ? 21.344 10.154 -8.480 1.00 56.38 285 LEU A CA 1
ATOM 2209 C C . LEU A 1 285 ? 21.936 9.630 -7.162 1.00 56.38 285 LEU A C 1
ATOM 2211 O O . LEU A 1 285 ? 21.326 9.757 -6.101 1.00 56.38 285 LEU A O 1
ATOM 2215 N N . CYS A 1 286 ? 23.133 9.045 -7.202 1.00 54.41 286 CYS A N 1
ATOM 2216 C CA . CYS A 1 286 ? 23.916 8.817 -5.989 1.00 54.41 286 CYS A CA 1
ATOM 2217 C C . CYS A 1 286 ? 24.556 10.142 -5.562 1.00 54.41 286 CYS A C 1
ATOM 2219 O O . CYS A 1 286 ? 25.661 10.478 -5.980 1.00 54.41 286 CYS A O 1
ATOM 2221 N N . GLY A 1 287 ? 23.849 10.919 -4.742 1.00 51.78 287 GLY A N 1
ATOM 2222 C CA . GLY A 1 287 ? 24.428 12.098 -4.106 1.00 51.78 287 GLY A CA 1
ATOM 2223 C C . GLY A 1 287 ? 25.475 11.686 -3.070 1.00 51.78 287 GLY A C 1
ATOM 2224 O O . GLY A 1 287 ? 25.117 11.239 -1.982 1.00 51.78 287 GLY A O 1
ATOM 2225 N N . LEU A 1 288 ? 26.765 11.847 -3.379 1.00 54.34 288 LEU A N 1
ATOM 2226 C CA . LEU A 1 288 ? 27.793 11.904 -2.341 1.00 54.34 288 LEU A CA 1
ATOM 2227 C C . LEU A 1 288 ? 27.698 13.275 -1.664 1.00 54.34 288 LEU A C 1
ATOM 2229 O O . LEU A 1 288 ? 28.066 14.292 -2.247 1.00 54.34 288 LEU A O 1
ATOM 2233 N N . LEU A 1 289 ? 27.202 13.303 -0.427 1.00 49.38 289 LEU A N 1
ATOM 2234 C CA . LEU A 1 289 ? 27.303 14.479 0.435 1.00 49.38 289 LEU A CA 1
ATOM 2235 C C . LEU A 1 289 ? 28.752 14.606 0.914 1.00 49.38 289 LEU A C 1
ATOM 2237 O O . LEU A 1 289 ? 29.138 14.062 1.948 1.00 49.38 289 LEU A O 1
ATOM 2241 N N . LEU A 1 290 ? 29.563 15.304 0.126 1.00 54.34 290 LEU A N 1
ATOM 2242 C CA . LEU A 1 290 ? 30.886 15.758 0.528 1.00 54.34 290 LEU A CA 1
ATOM 2243 C C . LEU A 1 290 ? 30.684 17.055 1.314 1.00 54.34 290 LEU A C 1
ATOM 2245 O O . LEU A 1 290 ? 30.374 18.099 0.750 1.00 54.34 290 LEU A O 1
ATOM 2249 N N . TRP A 1 291 ? 30.732 16.958 2.641 1.00 50.47 291 TRP A N 1
ATOM 2250 C CA . TRP A 1 291 ? 30.574 18.112 3.521 1.00 50.47 291 TRP A CA 1
ATOM 2251 C C . TRP A 1 291 ? 31.775 19.052 3.377 1.00 50.47 291 TRP A C 1
ATOM 2253 O O . TRP A 1 291 ? 32.905 18.654 3.644 1.00 50.47 291 TRP A O 1
ATOM 2263 N N . ASP A 1 292 ? 31.505 20.315 3.050 1.00 51.69 292 ASP A N 1
ATOM 2264 C CA . ASP A 1 292 ? 32.488 21.400 2.873 1.00 51.69 292 ASP A CA 1
ATOM 2265 C C . ASP A 1 292 ? 33.147 21.868 4.197 1.00 51.69 292 ASP A C 1
ATOM 2267 O O . ASP A 1 292 ? 33.947 22.801 4.230 1.00 51.69 292 ASP A O 1
ATOM 2271 N N . CYS A 1 293 ? 32.791 21.252 5.331 1.00 51.53 293 CYS A N 1
ATOM 2272 C CA . CYS A 1 293 ? 33.199 21.704 6.666 1.00 51.53 293 CYS A CA 1
ATOM 2273 C C . CYS A 1 293 ? 34.500 21.081 7.186 1.00 51.53 293 CYS A C 1
ATOM 2275 O O . CYS A 1 293 ? 34.903 21.400 8.303 1.00 51.53 293 CYS A O 1
ATOM 2277 N N . ASP A 1 294 ? 35.160 20.208 6.424 1.00 54.41 294 ASP A N 1
ATOM 2278 C CA . ASP A 1 294 ? 36.370 19.531 6.885 1.00 54.41 294 ASP A CA 1
ATOM 2279 C C . ASP A 1 294 ? 37.489 19.628 5.843 1.00 54.41 294 ASP A C 1
ATOM 2281 O O . ASP A 1 294 ? 37.265 19.488 4.646 1.00 54.41 294 ASP A O 1
ATOM 2285 N N . SER A 1 295 ? 38.734 19.815 6.291 1.00 61.28 295 SER A N 1
ATOM 2286 C CA . SER A 1 295 ? 39.931 19.948 5.427 1.00 61.28 295 SER A CA 1
ATOM 2287 C C . SER A 1 295 ? 40.310 18.645 4.693 1.00 61.28 295 SER A C 1
ATOM 2289 O O . SER A 1 295 ? 41.454 18.481 4.260 1.00 61.28 295 SER A O 1
ATOM 2291 N N . ARG A 1 296 ? 39.387 17.679 4.625 1.00 66.19 296 ARG A N 1
ATOM 2292 C CA . ARG A 1 296 ? 39.615 16.322 4.141 1.00 66.19 296 ARG A CA 1
ATOM 2293 C C . ARG A 1 296 ? 39.661 16.327 2.623 1.00 66.19 296 ARG A C 1
ATOM 2295 O O . ARG A 1 296 ? 38.728 16.748 1.955 1.00 66.19 296 ARG A O 1
ATOM 2302 N N . GLN A 1 297 ? 40.766 15.826 2.097 1.00 70.44 297 GLN A N 1
ATOM 2303 C CA . GLN A 1 297 ? 40.889 15.505 0.687 1.00 70.44 297 GLN A CA 1
ATOM 2304 C C . GLN A 1 297 ? 40.297 14.119 0.455 1.00 70.44 297 GLN A C 1
ATOM 2306 O O . GLN A 1 297 ? 40.546 13.198 1.237 1.00 70.44 297 GLN A O 1
ATOM 2311 N N . TYR A 1 298 ? 39.522 13.972 -0.609 1.00 69.81 298 TYR A N 1
ATOM 2312 C CA . TYR A 1 298 ? 38.938 12.701 -1.013 1.00 69.81 298 TYR A CA 1
ATOM 2313 C C . TYR A 1 298 ? 39.413 12.340 -2.413 1.00 69.81 298 TYR A C 1
ATOM 2315 O O . TYR A 1 298 ? 39.742 13.200 -3.226 1.00 69.81 298 TYR A O 1
ATOM 2323 N N . SER A 1 299 ? 39.452 11.046 -2.688 1.00 77.50 299 SER A N 1
ATOM 2324 C CA . SER A 1 299 ? 39.691 10.517 -4.019 1.00 77.50 299 SER A CA 1
ATOM 2325 C C . SER A 1 299 ? 38.505 9.632 -4.384 1.00 77.50 299 SER A C 1
ATOM 2327 O O . SER A 1 299 ? 37.966 8.912 -3.541 1.00 77.50 299 SER A O 1
ATOM 2329 N N . TYR A 1 300 ? 38.025 9.752 -5.618 1.00 77.94 300 TYR A N 1
ATOM 2330 C CA . TYR A 1 300 ? 36.810 9.071 -6.060 1.00 77.94 300 TYR A CA 1
ATOM 2331 C C . TYR A 1 300 ? 36.989 8.484 -7.453 1.00 77.94 300 TYR A C 1
ATOM 2333 O O . TYR A 1 300 ? 37.879 8.870 -8.204 1.00 77.94 300 TYR A O 1
ATOM 2341 N N . TYR A 1 301 ? 36.126 7.547 -7.808 1.00 76.44 301 TYR A N 1
ATOM 2342 C CA . TYR A 1 301 ? 35.904 7.135 -9.184 1.00 76.44 301 TYR A CA 1
ATOM 2343 C C . TYR A 1 301 ? 34.394 7.012 -9.382 1.00 76.44 301 TYR A C 1
ATOM 2345 O O . TYR A 1 301 ? 33.658 6.764 -8.426 1.00 76.44 301 TYR A O 1
ATOM 2353 N N . VAL A 1 302 ? 33.928 7.268 -10.597 1.00 78.94 302 VAL A N 1
ATOM 2354 C CA . VAL A 1 302 ? 32.524 7.137 -10.980 1.00 78.94 302 VAL A CA 1
ATOM 2355 C C . VAL A 1 302 ? 32.454 6.048 -12.028 1.00 78.94 302 VAL A C 1
ATOM 2357 O O . VAL A 1 302 ? 33.110 6.143 -13.067 1.00 78.94 302 VAL A O 1
ATOM 2360 N N . GLU A 1 303 ? 31.643 5.036 -11.758 1.00 78.25 303 GLU A N 1
ATOM 2361 C CA . GLU A 1 303 ? 31.278 4.017 -12.732 1.00 78.25 303 GLU A CA 1
ATOM 2362 C C . GLU A 1 303 ? 29.796 4.145 -13.050 1.00 78.25 303 GLU A C 1
ATOM 2364 O O . GLU A 1 303 ? 28.978 4.439 -12.179 1.00 78.25 303 GLU A O 1
ATOM 2369 N N . VAL A 1 304 ? 29.458 3.929 -14.314 1.00 73.00 304 VAL A N 1
ATOM 2370 C CA . VAL A 1 304 ? 28.078 3.840 -14.778 1.00 73.00 304 VAL A CA 1
ATOM 2371 C C . VAL A 1 304 ? 27.847 2.450 -15.336 1.00 73.00 304 VAL A C 1
ATOM 2373 O O . VAL A 1 304 ? 28.727 1.850 -15.956 1.00 73.00 304 VAL A O 1
ATOM 2376 N N . SER A 1 305 ? 26.649 1.935 -15.113 1.00 64.75 305 SER A N 1
ATOM 2377 C CA . SER A 1 305 ? 26.205 0.673 -15.676 1.00 64.75 305 SER A CA 1
ATOM 2378 C C . SER A 1 305 ? 24.783 0.839 -16.176 1.00 64.75 305 SER A C 1
ATOM 2380 O O . SER A 1 305 ? 23.944 1.429 -15.497 1.00 64.75 305 SER A O 1
ATOM 2382 N N . VAL A 1 306 ? 24.530 0.318 -17.371 1.00 60.22 306 VAL A N 1
ATOM 2383 C CA . VAL A 1 306 ? 23.193 0.269 -17.972 1.00 60.22 306 VAL A CA 1
ATOM 2384 C C . VAL A 1 306 ? 22.454 -1.031 -17.632 1.00 60.22 306 VAL A C 1
ATOM 2386 O O . VAL A 1 306 ? 21.254 -1.114 -17.862 1.00 60.22 306 VAL A O 1
ATOM 2389 N N . ASP A 1 307 ? 23.141 -2.028 -17.062 1.00 57.97 307 ASP A N 1
ATOM 2390 C CA . ASP A 1 307 ? 22.625 -3.389 -16.838 1.00 57.97 307 ASP A CA 1
ATOM 2391 C C . ASP A 1 307 ? 22.894 -3.951 -15.423 1.00 57.97 307 ASP A C 1
ATOM 2393 O O . ASP A 1 307 ? 22.541 -5.093 -15.135 1.00 57.97 307 ASP A O 1
ATOM 2397 N N . GLN A 1 308 ? 23.518 -3.168 -14.533 1.00 58.62 308 GLN A N 1
ATOM 2398 C CA . GLN A 1 308 ? 24.002 -3.551 -13.192 1.00 58.62 308 GLN A CA 1
ATOM 2399 C C . GLN A 1 308 ? 25.025 -4.697 -13.148 1.00 58.62 308 GLN A C 1
ATOM 2401 O O . GLN A 1 308 ? 25.467 -5.078 -12.062 1.00 58.62 308 GLN A O 1
ATOM 2406 N N . GLN A 1 309 ? 25.431 -5.241 -14.291 1.00 58.38 309 GLN A N 1
ATOM 2407 C CA . GLN A 1 309 ? 26.366 -6.363 -14.380 1.00 58.38 309 GLN A CA 1
ATOM 2408 C C . GLN A 1 309 ? 27.724 -5.892 -14.888 1.00 58.38 309 GLN A C 1
ATOM 2410 O O . GLN A 1 309 ? 28.762 -6.263 -14.343 1.00 58.38 309 GLN A O 1
ATOM 2415 N N . ASN A 1 310 ? 27.707 -5.028 -15.899 1.00 67.12 310 ASN A N 1
ATOM 2416 C CA . ASN A 1 310 ? 28.876 -4.464 -16.537 1.00 67.12 310 ASN A CA 1
ATOM 2417 C C . ASN A 1 310 ? 28.996 -2.993 -16.150 1.00 67.12 310 ASN A C 1
ATOM 2419 O O . ASN A 1 310 ? 28.151 -2.162 -16.491 1.00 67.12 310 ASN A O 1
ATOM 2423 N N . TRP A 1 311 ? 30.066 -2.671 -15.433 1.00 79.94 311 TRP A N 1
ATOM 2424 C CA . TRP A 1 311 ? 30.345 -1.325 -14.951 1.00 79.94 311 TRP A CA 1
ATOM 2425 C C . TRP A 1 311 ? 31.452 -0.702 -15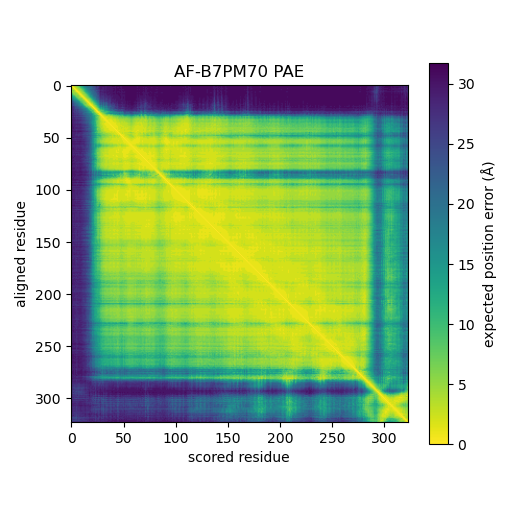.792 1.00 79.94 311 TRP A C 1
ATOM 2427 O O . TRP A 1 311 ? 32.492 -1.315 -16.030 1.00 79.94 311 TRP A O 1
ATOM 2437 N N . THR A 1 312 ? 31.207 0.513 -16.276 1.00 80.25 312 THR A N 1
ATOM 2438 C CA . THR A 1 312 ? 32.174 1.288 -17.053 1.00 80.25 312 THR A CA 1
ATOM 2439 C C . THR A 1 312 ? 32.591 2.503 -16.248 1.00 80.25 312 THR A C 1
ATOM 2441 O O . THR A 1 312 ? 31.763 3.346 -15.902 1.00 80.25 312 THR A O 1
ATOM 2444 N N . MET A 1 313 ? 33.884 2.617 -15.964 1.00 83.31 313 MET A N 1
ATOM 2445 C CA . MET A 1 313 ? 34.439 3.778 -15.279 1.00 83.31 313 MET A CA 1
ATOM 2446 C C . MET A 1 313 ? 34.434 5.000 -16.203 1.00 83.31 313 MET A C 1
ATOM 2448 O O . MET A 1 313 ? 35.071 4.996 -17.254 1.00 83.31 313 MET A O 1
ATOM 2452 N N . VAL A 1 314 ? 33.714 6.047 -15.800 1.00 84.38 314 VAL A N 1
ATOM 2453 C CA . VAL A 1 314 ? 33.569 7.313 -16.543 1.00 84.38 314 VAL A CA 1
ATOM 2454 C C . VAL A 1 314 ? 34.351 8.463 -15.920 1.00 84.38 314 VAL A C 1
ATOM 2456 O O . VAL A 1 314 ? 34.643 9.443 -16.599 1.00 84.38 314 VAL A O 1
ATOM 2459 N N . ALA A 1 315 ? 34.738 8.342 -14.650 1.00 80.56 315 ALA A N 1
ATOM 2460 C CA . ALA A 1 315 ? 35.682 9.251 -14.016 1.00 80.56 315 ALA A CA 1
ATOM 2461 C C . ALA A 1 315 ? 36.598 8.475 -13.072 1.00 80.56 315 ALA A C 1
ATOM 2463 O O . ALA A 1 315 ? 36.122 7.673 -12.276 1.00 80.56 315 ALA A O 1
ATOM 2464 N N . ASP A 1 316 ? 37.900 8.743 -13.126 1.00 83.69 316 ASP A N 1
ATOM 2465 C CA . ASP A 1 316 ? 38.875 8.220 -12.171 1.00 83.69 316 ASP A CA 1
ATOM 2466 C C . ASP A 1 316 ? 39.680 9.383 -11.597 1.00 83.69 316 ASP A C 1
ATOM 2468 O O . ASP A 1 316 ? 40.474 10.018 -12.288 1.00 83.69 316 ASP A O 1
ATOM 2472 N N . ARG A 1 317 ? 39.437 9.685 -10.326 1.00 83.00 317 ARG A N 1
ATOM 2473 C CA . ARG A 1 317 ? 40.159 10.676 -9.527 1.00 83.00 317 ARG A CA 1
ATOM 2474 C C . ARG A 1 317 ? 40.818 10.009 -8.324 1.00 83.00 317 ARG A C 1
ATOM 2476 O O . ARG A 1 317 ? 41.105 10.672 -7.335 1.00 83.00 317 ARG A O 1
ATOM 2483 N N . ARG A 1 318 ? 41.093 8.698 -8.378 1.00 81.06 318 ARG A N 1
ATOM 2484 C CA . ARG A 1 318 ? 41.714 7.960 -7.261 1.00 81.06 318 ARG A CA 1
ATOM 2485 C C . ARG A 1 318 ? 43.122 8.452 -6.921 1.00 81.06 318 ARG A C 1
ATOM 2487 O O . ARG A 1 318 ? 43.572 8.262 -5.795 1.00 81.06 318 ARG A O 1
ATOM 2494 N N . GLN A 1 319 ? 43.800 9.077 -7.884 1.00 80.12 319 GLN A N 1
ATOM 2495 C CA . GLN A 1 319 ? 45.144 9.648 -7.729 1.00 80.12 319 GLN A CA 1
ATOM 2496 C C . GLN A 1 319 ? 45.147 11.166 -7.509 1.00 80.12 319 GLN A C 1
ATOM 2498 O O . GLN A 1 319 ? 46.211 11.756 -7.331 1.00 80.12 319 GLN A O 1
ATOM 2503 N N . GLU A 1 320 ? 43.978 11.802 -7.513 1.00 77.75 320 GLU A N 1
ATOM 2504 C CA . GLU A 1 320 ? 43.843 13.236 -7.301 1.00 77.75 320 GLU A CA 1
ATOM 2505 C C . GLU A 1 320 ? 43.225 13.496 -5.928 1.00 77.75 320 GLU A C 1
ATOM 2507 O O . GLU A 1 320 ? 42.281 12.831 -5.510 1.00 77.75 320 GLU A O 1
ATOM 2512 N N . LEU A 1 321 ? 43.780 14.468 -5.209 1.00 69.88 321 LEU A N 1
ATOM 2513 C CA . LEU A 1 321 ? 43.232 14.921 -3.936 1.00 69.88 321 LEU A CA 1
ATOM 2514 C C . LEU A 1 321 ? 42.169 15.976 -4.238 1.00 69.88 321 LEU A C 1
ATOM 2516 O O . LEU A 1 321 ? 42.484 17.157 -4.394 1.00 69.88 321 LEU A O 1
ATOM 2520 N N . CYS A 1 322 ? 40.924 15.531 -4.371 1.00 67.50 322 CYS A N 1
ATOM 2521 C CA . CYS A 1 322 ? 39.782 16.393 -4.628 1.00 67.50 322 CYS A CA 1
ATOM 2522 C C . CYS A 1 322 ? 39.317 17.069 -3.328 1.00 67.50 322 CYS A C 1
ATOM 2524 O O . CYS A 1 322 ? 39.399 16.488 -2.241 1.00 67.50 322 CYS A O 1
ATOM 2526 N N . ARG A 1 323 ? 38.873 18.319 -3.465 1.00 62.66 323 ARG A N 1
ATOM 2527 C CA . ARG A 1 323 ? 38.127 19.091 -2.469 1.00 62.66 323 ARG A CA 1
ATOM 2528 C C . ARG A 1 323 ? 36.778 19.418 -3.069 1.00 62.66 323 ARG A C 1
ATOM 2530 O O . ARG A 1 323 ? 36.766 19.730 -4.278 1.00 62.66 323 ARG A O 1
#

Secondary structure (DSSP, 8-state):
-----------------PPP---PPPPTT----HHHHHHHHHHTTT-STT--EEEEETTEEEEE-HHHHHHH-HHHHHHHHSSSGGGS-SEEEETT--HHHHHHHHHHHHHS----TTS-HHHHHHHHHHHHHTT-HHHHHHHHHHHHHT--TTTHHHHHHHHHHTT-HHHHHHHHHHHHHTHHHHHTSHHHHT--HHHHHHHHH-TT--S-HHHHHHHHHHHHHH-TTS--HHHHTTS-GGGS-HHHIIIIIGGG-SS-HHHHHHHHHHHHHS-GGGS------------TTS---B--EEEE-SSSSS-EEEEE-TTS-B-

Sequence (323 aa):
MGDSQCPESGDPTGALTTPPLEASSPPEGQLNHVGWLAEHIGSLLLQPEYSDVTLVVGGARLPAHRLILASCSSYFRALLYGGMRESQEEEVVLRDTPREAFELLLRYIYTGQLQLAGLKEDVVLEVLELSHLYGFLELEAGVSRFLEQVLGVRNVCRIYDRACLYQLGALAQACRLFVDRHAMAILNSDSFLNLSPVVLREMIGRDSFFAPEVDIFRAVCSWAAHNPSSDPKPILEMVRLPLLTVPELLNVVRPTDLVGPDCILDAIQLCTETRDADRPYRGSLCGLLLWDCDSRQYSYYVEVSVDQQNWTMVADRRQELCR

Mean predicted aligned error: 11.29 Å

Solvent-accessible surface area (backbone atoms only — not comparable to full-atom values): 19234 Å² total; per-residue (Å²): 135,86,86,83,84,86,81,87,82,85,85,86,84,88,76,88,73,81,72,79,89,68,83,70,75,67,63,93,89,62,85,83,58,64,68,61,53,42,51,56,52,32,66,49,62,67,32,67,76,89,38,69,29,30,41,31,33,76,88,42,81,42,37,35,44,60,68,62,47,29,74,70,15,70,48,44,28,45,49,50,69,57,76,48,74,59,36,77,43,56,65,45,76,48,74,100,41,61,43,71,29,46,54,49,49,53,46,22,74,40,58,77,52,78,83,67,83,91,57,56,68,68,47,53,53,45,35,39,50,50,20,59,75,40,58,31,62,69,56,30,53,52,49,41,57,51,50,62,74,66,62,42,68,74,46,34,38,58,52,31,45,51,20,58,74,73,63,36,62,68,49,31,49,50,34,51,58,51,46,32,76,39,31,66,63,30,57,75,28,76,24,53,57,69,44,49,74,67,56,46,30,54,53,55,56,39,44,49,49,52,61,58,55,63,55,53,51,51,34,51,52,54,31,36,71,74,37,76,91,53,83,52,59,77,41,54,72,43,50,61,60,51,73,44,53,68,68,46,48,61,70,58,48,50,80,65,68,79,58,59,70,66,62,53,51,53,22,51,49,46,53,73,71,50,55,77,90,76,52,90,70,61,53,70,86,80,78,79,85,77,68,89,86,55,97,63,66,47,57,47,68,42,69,50,54,90,73,85,76,59,73,43,79,77,42,82,33,71,90,42,80,42,124